Protein AF-A0A837HEY3-F1 (afdb_monomer_lite)

pLDDT: mean 78.06, std 11.65, range [38.59, 93.19]

Sequence (209 aa):
MNNDKIEPVSKLDKKESRLGVNWRNKWINFCSVNFTEDGSFIFSSKFHNNKEPIEVGTSRLVGQTLVNHKKEQNHIISNGCHISLHPEKQVMHFRENFPGKILYTRKFHWYPVDTPFNLLYLYSPPLDTCLADKKKCPFFTPIQDNYTSSIQLKIDLFPRDTQEHFPQKNSVWIFWGYCPRYLVRISFNLINQRVPALIYWPEDSELKL

Foldseek 3Di:
DDPQDKAWDWDDDPQKIFTFIQGPNFTFTAWIWHADPQRKIKIWGLAAAPQDWAWEEAFADDQNDTDDGDTDDTDGAGGGWMWMGRQVQQKIFIAHPPPGDGPDIDRANQPPPPAKFWFKKWKAAAPVQGDHPVDRRHLDDDDDPPGFKIKIKIKMKAALPDPDDDDRPQFPDWDWDHTPRIIIIITIGIDRDGDGTHMYTHDNVRSDD

Structure (mmCIF, N/CA/C/O backbone):
data_AF-A0A837HEY3-F1
#
_entry.id   AF-A0A837HEY3-F1
#
loop_
_atom_site.group_PDB
_atom_site.id
_atom_site.type_symbol
_atom_site.label_atom_id
_atom_site.label_alt_id
_atom_site.label_comp_id
_atom_site.label_asym_id
_atom_site.label_entity_id
_atom_site.label_seq_id
_atom_site.pdbx_PDB_ins_code
_atom_site.Cartn_x
_atom_site.Cartn_y
_atom_site.Cartn_z
_atom_site.occupancy
_atom_site.B_iso_or_equiv
_atom_site.auth_seq_id
_atom_site.auth_comp_id
_atom_site.auth_asym_id
_atom_site.auth_atom_id
_atom_site.pdbx_PDB_model_num
ATOM 1 N N . MET A 1 1 ? -28.818 5.256 20.313 1.00 38.59 1 MET A N 1
ATOM 2 C CA . MET A 1 1 ? -27.465 4.866 19.864 1.00 38.59 1 MET A CA 1
ATOM 3 C C . MET A 1 1 ? -27.255 5.513 18.511 1.00 38.59 1 MET A C 1
ATOM 5 O O . MET A 1 1 ? -28.063 5.266 17.625 1.00 38.59 1 MET A O 1
ATOM 9 N N . ASN A 1 2 ? -26.283 6.416 18.374 1.00 39.19 2 ASN A N 1
ATOM 10 C CA . ASN A 1 2 ? -25.983 7.004 17.070 1.00 39.19 2 ASN A CA 1
ATOM 11 C C . ASN A 1 2 ? -25.427 5.900 16.167 1.00 39.19 2 ASN A C 1
ATOM 13 O O . ASN A 1 2 ? -24.468 5.230 16.539 1.00 39.19 2 ASN A O 1
ATOM 17 N N . ASN A 1 3 ? -26.056 5.695 15.011 1.00 45.78 3 ASN A N 1
ATOM 18 C CA . ASN A 1 3 ? -25.500 4.884 13.934 1.00 45.78 3 ASN A CA 1
ATOM 19 C C . ASN A 1 3 ? -24.268 5.620 13.400 1.00 45.78 3 ASN A C 1
ATOM 21 O O . ASN A 1 3 ? -24.380 6.441 12.488 1.00 45.78 3 ASN A O 1
ATOM 25 N N . ASP A 1 4 ? -23.105 5.362 13.995 1.00 62.75 4 ASP A N 1
ATOM 26 C CA . ASP A 1 4 ? -21.820 5.823 13.478 1.00 62.75 4 ASP A CA 1
ATOM 27 C C . ASP A 1 4 ? -21.565 5.095 12.146 1.00 62.75 4 ASP A C 1
ATOM 29 O O . ASP A 1 4 ? -20.971 4.021 12.086 1.00 62.75 4 ASP A O 1
ATOM 33 N N . LYS A 1 5 ? -22.107 5.644 11.058 1.00 69.81 5 LYS A N 1
ATOM 34 C CA . LYS A 1 5 ? -21.970 5.093 9.712 1.00 69.81 5 LYS A CA 1
ATOM 35 C C . LYS A 1 5 ? -20.601 5.484 9.161 1.00 69.81 5 LYS A C 1
ATOM 37 O O . LYS A 1 5 ? -20.269 6.668 9.116 1.00 69.81 5 LYS A O 1
ATOM 42 N N . ILE A 1 6 ? -19.813 4.494 8.746 1.00 73.25 6 ILE A N 1
ATOM 43 C CA . ILE A 1 6 ? -18.555 4.738 8.038 1.00 73.25 6 ILE A CA 1
ATOM 44 C C . ILE A 1 6 ? -18.870 4.918 6.551 1.00 73.25 6 ILE A C 1
ATOM 46 O O . ILE A 1 6 ? -19.477 4.037 5.941 1.00 73.25 6 ILE A O 1
ATOM 50 N N . GLU A 1 7 ? -18.458 6.041 5.964 1.00 77.94 7 GLU A N 1
ATOM 51 C CA . GLU A 1 7 ? -18.675 6.324 4.537 1.00 77.94 7 GLU A CA 1
ATOM 52 C C . GLU A 1 7 ? -17.344 6.580 3.818 1.00 77.94 7 GLU A C 1
ATOM 54 O O . GLU A 1 7 ? -16.531 7.356 4.322 1.00 77.94 7 GLU A O 1
ATOM 59 N N . PRO A 1 8 ? -17.082 5.966 2.652 1.00 73.88 8 PRO A N 1
ATOM 60 C CA . PRO A 1 8 ? -15.847 6.193 1.915 1.00 73.88 8 PRO A CA 1
ATOM 61 C C . PRO A 1 8 ? -15.824 7.596 1.315 1.00 73.88 8 PRO A C 1
ATOM 63 O O . PRO A 1 8 ? -16.837 8.104 0.835 1.00 73.88 8 PRO A O 1
ATOM 66 N N . VAL A 1 9 ? -14.645 8.212 1.293 1.00 80.19 9 VAL A N 1
ATOM 67 C CA . VAL A 1 9 ? -14.443 9.532 0.697 1.00 80.19 9 VAL A CA 1
ATOM 68 C C . VAL A 1 9 ? -13.172 9.519 -0.142 1.00 80.19 9 VAL A C 1
ATOM 70 O O . VAL A 1 9 ? -12.071 9.389 0.393 1.00 80.19 9 VAL A O 1
ATOM 73 N N . SER A 1 10 ? -13.320 9.725 -1.450 1.00 82.69 10 SER A N 1
ATOM 74 C CA . SER A 1 10 ? -12.220 10.109 -2.338 1.00 82.69 10 SER A CA 1
ATOM 75 C C . SER A 1 10 ? -12.293 11.594 -2.657 1.00 82.69 10 SER A C 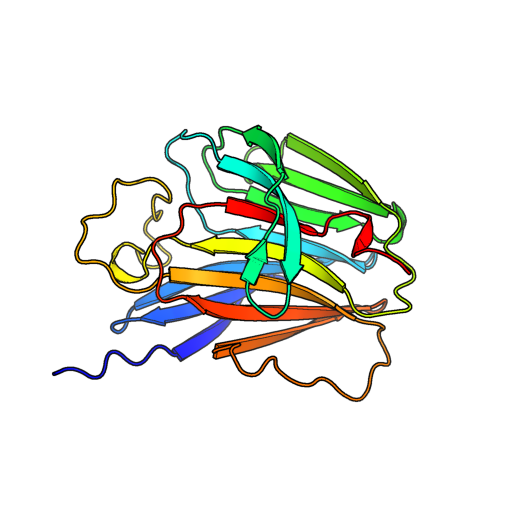1
ATOM 77 O O . SER A 1 10 ? -13.355 12.096 -3.027 1.00 82.69 10 SER A O 1
ATOM 79 N N . LYS A 1 11 ? -11.161 12.293 -2.574 1.00 84.81 11 LYS A N 1
ATOM 80 C CA . LYS A 1 11 ? -11.029 13.674 -3.052 1.00 84.81 11 LYS A CA 1
ATOM 81 C C . LYS A 1 11 ? -9.842 13.775 -3.993 1.00 84.81 11 LYS A C 1
ATOM 83 O O . LYS A 1 11 ? -8.747 13.346 -3.639 1.00 84.81 11 LYS A O 1
ATOM 88 N N . LEU A 1 12 ? -10.054 14.371 -5.160 1.00 82.00 12 LEU A N 1
ATOM 89 C CA . LEU A 1 12 ? -8.958 14.741 -6.043 1.00 82.00 12 LEU A CA 1
ATOM 90 C C . LEU A 1 12 ? -8.326 16.038 -5.522 1.00 82.00 12 LEU A C 1
ATOM 92 O O . LEU A 1 12 ? -9.018 17.038 -5.343 1.00 82.00 12 LEU A O 1
ATOM 96 N N . ASP A 1 13 ? -7.024 16.010 -5.262 1.00 79.62 13 ASP A N 1
ATOM 97 C CA . ASP A 1 13 ? -6.227 17.170 -4.874 1.00 79.62 13 ASP A CA 1
ATOM 98 C C . ASP A 1 13 ? -4.999 17.260 -5.782 1.00 79.62 13 ASP A C 1
ATOM 100 O O . ASP A 1 13 ? -4.081 16.439 -5.715 1.00 79.62 13 ASP A O 1
ATOM 104 N N . LYS A 1 14 ? -4.988 18.261 -6.666 1.00 83.75 14 LYS A N 1
ATOM 105 C CA . LYS A 1 14 ? -3.997 18.393 -7.745 1.00 83.75 14 LYS A CA 1
ATOM 106 C C . LYS A 1 14 ? -3.916 17.102 -8.580 1.00 83.75 14 LYS A C 1
ATOM 108 O O . LYS A 1 14 ? -4.880 16.752 -9.249 1.00 83.75 14 LYS A O 1
ATOM 113 N N . LYS A 1 15 ? -2.764 16.419 -8.561 1.00 81.50 15 LYS A N 1
ATOM 114 C CA . LYS A 1 15 ? -2.501 15.159 -9.278 1.00 81.50 15 LYS A CA 1
ATOM 115 C C . LYS A 1 15 ? -2.659 13.917 -8.386 1.00 81.50 15 LYS A C 1
ATOM 117 O O . LYS A 1 15 ? -2.371 12.813 -8.835 1.00 81.50 15 LYS A O 1
ATOM 122 N N . GLU A 1 16 ? -3.080 14.086 -7.134 1.00 84.81 16 GLU A N 1
ATOM 123 C CA . GLU A 1 16 ? -3.214 13.008 -6.156 1.00 84.81 16 GLU A CA 1
ATOM 124 C C . GLU A 1 16 ? -4.686 12.741 -5.830 1.00 84.81 16 GLU A C 1
ATOM 126 O O . GLU A 1 16 ? -5.463 13.655 -5.556 1.00 84.81 16 GLU A O 1
ATOM 131 N N . SER A 1 17 ? -5.068 11.468 -5.793 1.00 87.81 17 SER A N 1
ATOM 132 C CA . SER A 1 17 ? -6.348 11.042 -5.227 1.00 87.81 17 SER A CA 1
ATOM 133 C C . SER A 1 17 ? -6.153 10.730 -3.749 1.00 87.81 17 SER A C 1
ATOM 135 O O . SER A 1 17 ? -5.463 9.774 -3.402 1.00 87.81 17 SER A O 1
ATOM 137 N N . ARG A 1 18 ? -6.743 11.540 -2.866 1.00 88.44 18 ARG A N 1
ATOM 138 C CA . ARG A 1 18 ? -6.773 11.301 -1.417 1.00 88.44 18 ARG A CA 1
ATOM 139 C C . ARG A 1 18 ? -7.925 10.365 -1.084 1.00 88.44 18 ARG A C 1
ATOM 141 O O . ARG A 1 18 ? -9.063 10.655 -1.453 1.00 88.44 18 ARG A O 1
ATOM 148 N N . LEU A 1 19 ? -7.635 9.283 -0.374 1.00 87.00 19 LEU A N 1
ATOM 149 C CA . LEU A 1 19 ? -8.590 8.240 -0.016 1.00 87.00 19 LEU A CA 1
ATOM 150 C C . LEU A 1 19 ? -8.708 8.141 1.505 1.00 87.00 19 LEU A C 1
ATOM 152 O O . LEU A 1 19 ? -7.719 8.076 2.240 1.00 87.00 19 LEU A O 1
ATOM 156 N N . GLY A 1 20 ? -9.946 8.137 1.981 1.00 84.62 20 GLY A N 1
ATOM 157 C CA . GLY A 1 20 ? -10.258 8.144 3.398 1.00 84.62 20 GLY A CA 1
ATOM 158 C C . GLY A 1 20 ? -11.691 7.723 3.682 1.00 84.62 20 GLY A C 1
ATOM 159 O O . GLY A 1 20 ? -12.405 7.249 2.799 1.00 84.62 20 GLY A O 1
ATOM 160 N N . VAL A 1 21 ? -12.116 7.940 4.922 1.00 82.12 21 VAL A N 1
ATOM 161 C CA . VAL A 1 21 ? -13.482 7.663 5.379 1.00 82.12 21 VAL A CA 1
ATOM 162 C C . VAL A 1 21 ? -14.038 8.833 6.176 1.00 82.12 21 VAL A C 1
ATOM 164 O O . VAL A 1 21 ? -13.293 9.564 6.824 1.00 82.12 21 VAL A O 1
ATOM 167 N N . ASN A 1 22 ? -15.353 8.997 6.164 1.00 81.94 22 ASN A N 1
ATOM 168 C CA . ASN A 1 22 ? -16.073 9.737 7.183 1.00 81.94 22 ASN A CA 1
ATOM 169 C C . ASN A 1 22 ? -16.368 8.797 8.353 1.00 81.94 22 ASN A C 1
ATOM 171 O O . ASN A 1 22 ? -17.010 7.766 8.177 1.00 81.94 22 ASN A O 1
ATOM 175 N N . TRP A 1 23 ? -15.917 9.176 9.545 1.00 80.31 23 TRP A N 1
ATOM 176 C CA . TRP A 1 23 ? -16.220 8.511 10.810 1.00 80.31 23 TRP A CA 1
ATOM 177 C C . TRP A 1 23 ? -16.641 9.567 11.826 1.00 80.31 23 TRP A C 1
ATOM 179 O O . TRP A 1 23 ? -15.921 10.548 12.020 1.00 80.31 23 TRP A O 1
ATOM 189 N N . ARG A 1 24 ? -17.814 9.411 12.454 1.00 80.38 24 ARG A N 1
ATOM 190 C CA . ARG A 1 24 ? -18.365 10.391 13.415 1.00 80.38 24 ARG A CA 1
ATOM 191 C C . ARG A 1 24 ? -18.315 11.838 12.903 1.00 80.38 24 ARG A C 1
ATOM 193 O O . ARG A 1 24 ? -17.837 12.740 13.592 1.00 80.38 24 ARG A O 1
ATOM 200 N N . ASN A 1 25 ? -18.762 12.050 11.663 1.00 79.81 25 ASN A N 1
ATOM 201 C CA . ASN A 1 25 ? -18.749 13.347 10.970 1.00 79.81 25 ASN A CA 1
ATOM 202 C C . ASN A 1 25 ? -17.349 13.968 10.783 1.00 79.81 25 ASN A C 1
ATOM 204 O O . ASN A 1 2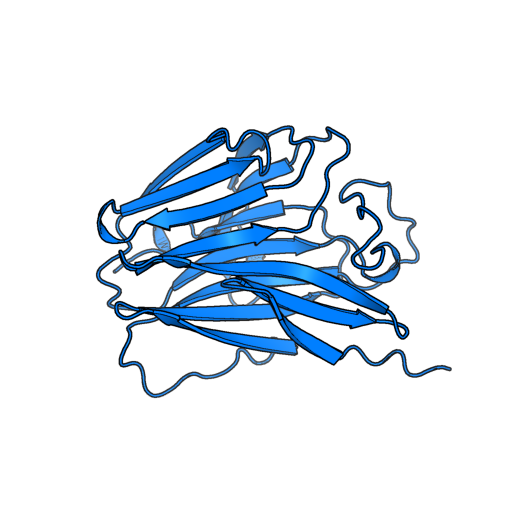5 ? -17.222 15.175 10.574 1.00 79.81 25 ASN A O 1
ATOM 208 N N . LYS A 1 26 ? -16.283 13.162 10.849 1.00 80.81 26 LYS A N 1
ATOM 209 C CA . LYS A 1 26 ? -14.905 13.578 10.573 1.00 80.81 26 LYS A CA 1
ATOM 210 C C . LYS A 1 26 ? -14.367 12.826 9.369 1.00 80.81 26 LYS A C 1
ATOM 212 O O . LYS A 1 26 ? -14.390 11.600 9.352 1.00 80.81 26 LYS A O 1
ATOM 217 N N . TRP A 1 27 ? -13.809 13.559 8.411 1.00 83.06 27 TRP A N 1
ATOM 218 C CA . TRP A 1 27 ? -13.038 12.951 7.334 1.00 83.06 27 TRP A CA 1
ATOM 219 C C . TRP A 1 27 ? -11.639 12.583 7.835 1.00 83.06 27 TRP A C 1
ATOM 221 O O . TRP A 1 27 ? -10.839 13.451 8.206 1.00 83.06 27 TRP A O 1
ATOM 231 N N . ILE A 1 28 ? -11.367 11.285 7.851 1.00 81.31 28 ILE A N 1
ATOM 232 C CA . ILE A 1 28 ? -10.082 10.682 8.172 1.00 81.31 28 ILE A CA 1
ATOM 233 C C . ILE A 1 28 ? -9.441 10.274 6.852 1.00 81.31 28 ILE A C 1
ATOM 235 O O . ILE A 1 28 ? -9.953 9.418 6.135 1.00 81.31 28 ILE A O 1
ATOM 239 N N . ASN A 1 29 ? -8.323 10.908 6.530 1.00 81.94 29 ASN A N 1
ATOM 240 C CA . ASN A 1 29 ? -7.538 10.619 5.342 1.00 81.94 29 ASN A CA 1
ATOM 241 C C . ASN A 1 29 ? -6.497 9.542 5.671 1.00 81.94 29 ASN A C 1
ATOM 243 O O . ASN A 1 29 ? -5.711 9.722 6.602 1.00 81.94 29 ASN A O 1
ATOM 247 N N . PHE A 1 30 ? -6.490 8.436 4.928 1.00 80.56 30 PHE A N 1
ATOM 248 C CA . PHE A 1 30 ? -5.548 7.340 5.167 1.00 80.56 30 PHE A CA 1
ATOM 249 C C . PHE A 1 30 ? -4.354 7.399 4.222 1.00 80.56 30 PHE A C 1
ATOM 251 O O . PHE A 1 30 ? -3.211 7.181 4.636 1.00 80.56 30 PHE A O 1
ATOM 258 N N . CYS A 1 31 ? -4.602 7.720 2.956 1.00 84.25 31 CYS A N 1
ATOM 259 C CA . CYS A 1 31 ? -3.557 7.749 1.952 1.00 84.25 31 CYS A CA 1
ATOM 260 C C . CYS A 1 31 ? -3.860 8.725 0.820 1.00 84.25 31 CYS A C 1
ATOM 262 O O . CYS A 1 31 ? -4.995 9.145 0.600 1.00 84.25 31 CYS A O 1
ATOM 264 N N . SER A 1 32 ? -2.823 9.063 0.068 1.00 87.69 32 SER A N 1
ATOM 265 C CA . SER A 1 32 ? -2.964 9.587 -1.280 1.00 87.69 32 SER A CA 1
ATOM 266 C C . SER A 1 32 ? -2.278 8.674 -2.278 1.00 87.69 32 SER A C 1
ATOM 268 O O . SER A 1 32 ? -1.320 7.975 -1.944 1.00 87.69 32 SER A O 1
ATOM 270 N N . VAL A 1 33 ? -2.801 8.660 -3.498 1.00 90.25 33 VAL A N 1
ATOM 271 C CA . VAL A 1 33 ? -2.226 7.898 -4.598 1.00 90.25 33 VAL A CA 1
ATOM 272 C C . VAL A 1 33 ? -2.135 8.719 -5.866 1.00 90.25 33 VAL A C 1
ATOM 274 O O . VAL A 1 33 ? -3.004 9.549 -6.146 1.00 90.25 33 VAL A O 1
ATOM 277 N N . ASN A 1 34 ? -1.095 8.467 -6.649 1.00 91.75 34 ASN A N 1
ATOM 278 C CA . ASN A 1 34 ? -0.916 9.064 -7.961 1.00 91.75 34 ASN A CA 1
ATOM 279 C C . ASN A 1 34 ? -0.144 8.133 -8.895 1.00 91.75 34 ASN A C 1
ATOM 281 O O . ASN A 1 34 ? 0.653 7.300 -8.463 1.00 91.75 34 ASN A O 1
ATOM 285 N N . PHE A 1 35 ? -0.372 8.321 -10.190 1.00 91.06 35 PHE A N 1
ATOM 286 C CA . PHE A 1 35 ? 0.417 7.704 -11.246 1.00 91.06 35 PHE A CA 1
ATOM 287 C C . PHE A 1 35 ? 1.318 8.754 -11.887 1.00 91.06 35 PHE A C 1
ATOM 289 O O . PHE A 1 35 ? 0.938 9.922 -12.013 1.00 91.06 35 PHE A O 1
ATOM 296 N N . THR A 1 36 ? 2.517 8.347 -12.274 1.00 90.50 36 THR A N 1
ATOM 297 C CA . THR A 1 36 ? 3.440 9.153 -13.079 1.00 90.50 36 THR A CA 1
ATOM 298 C C . THR A 1 36 ? 3.361 8.745 -14.547 1.00 9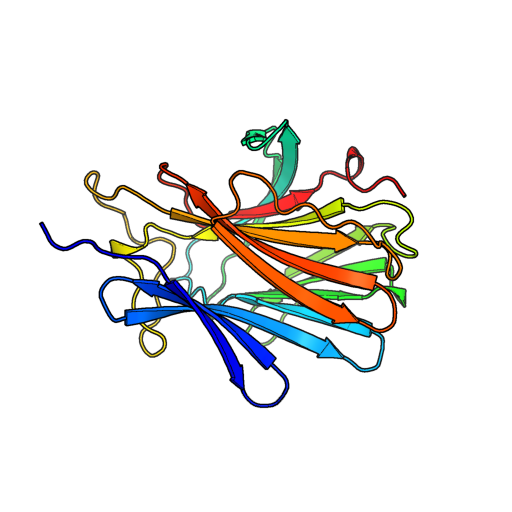0.50 36 THR A C 1
ATOM 300 O O . THR A 1 36 ? 2.797 7.708 -14.892 1.00 90.50 36 THR A O 1
ATOM 303 N N . GLU A 1 37 ? 3.922 9.573 -15.429 1.00 88.00 37 GLU A N 1
ATOM 304 C CA . GLU A 1 37 ? 3.869 9.372 -16.886 1.00 88.00 37 GLU A CA 1
ATOM 305 C C . GLU A 1 37 ? 4.546 8.067 -17.339 1.00 88.00 37 GLU A C 1
ATOM 307 O O . GLU A 1 37 ? 4.091 7.431 -18.285 1.00 88.00 37 GLU A O 1
ATOM 312 N N . ASP A 1 38 ? 5.573 7.611 -16.615 1.00 89.75 38 ASP A N 1
ATOM 313 C CA . ASP A 1 38 ? 6.246 6.322 -16.844 1.00 89.75 38 ASP A CA 1
ATOM 314 C C . ASP A 1 38 ? 5.413 5.102 -16.389 1.00 89.75 38 ASP A C 1
ATOM 316 O O . ASP A 1 38 ? 5.836 3.956 -16.536 1.00 89.75 38 ASP A O 1
ATOM 320 N N . GLY A 1 39 ? 4.218 5.323 -15.835 1.00 89.31 39 GLY A N 1
ATOM 321 C CA . GLY A 1 39 ? 3.357 4.277 -15.294 1.00 89.31 39 GLY A CA 1
ATOM 322 C C . GLY A 1 39 ? 3.759 3.801 -13.897 1.00 89.31 39 GLY A C 1
ATOM 323 O O . GLY A 1 39 ? 3.227 2.787 -13.437 1.00 89.31 39 GLY A O 1
ATOM 324 N N . SER A 1 40 ? 4.671 4.495 -13.203 1.00 92.31 40 SER A N 1
ATOM 325 C CA . SER A 1 40 ? 4.925 4.224 -11.786 1.00 92.31 40 SER A CA 1
ATOM 326 C C . SER A 1 40 ? 3.708 4.612 -10.936 1.00 92.31 40 SER A C 1
ATOM 328 O O . SER A 1 40 ? 3.049 5.627 -11.171 1.00 92.31 40 SER A O 1
ATOM 330 N N . PHE A 1 41 ? 3.412 3.795 -9.928 1.00 91.94 41 PHE A N 1
ATOM 331 C CA . PHE A 1 41 ? 2.377 4.066 -8.932 1.00 91.94 41 PHE A CA 1
ATOM 332 C C . PHE A 1 41 ? 3.033 4.542 -7.646 1.00 91.94 41 PHE A C 1
ATOM 334 O O . PHE A 1 41 ? 3.993 3.940 -7.164 1.00 91.94 41 PHE A O 1
ATOM 341 N N . ILE A 1 42 ? 2.512 5.622 -7.083 1.00 92.06 42 ILE A N 1
ATOM 342 C CA . ILE A 1 42 ? 2.980 6.188 -5.828 1.00 92.06 42 ILE A CA 1
ATOM 343 C C . ILE A 1 42 ? 1.813 6.156 -4.852 1.00 92.06 42 ILE A C 1
ATOM 345 O O . ILE A 1 42 ? 0.746 6.707 -5.106 1.00 92.06 42 ILE A O 1
ATOM 349 N N . PHE A 1 43 ? 2.052 5.510 -3.721 1.00 90.50 43 PHE A N 1
ATOM 350 C CA . PHE A 1 43 ? 1.183 5.481 -2.564 1.00 90.50 43 PHE A CA 1
ATOM 351 C C . PHE A 1 43 ? 1.848 6.261 -1.437 1.00 90.50 43 PHE A C 1
ATOM 353 O O . PHE A 1 43 ? 2.970 5.952 -1.051 1.00 90.50 43 PHE A O 1
ATOM 360 N N . SER A 1 44 ? 1.169 7.249 -0.869 1.00 87.94 44 SER A N 1
ATOM 361 C CA . SER A 1 44 ? 1.626 7.960 0.323 1.00 87.94 44 SER A CA 1
ATOM 362 C C . SER A 1 44 ? 0.653 7.707 1.460 1.00 87.94 44 SER A C 1
ATOM 364 O O . SER A 1 44 ? -0.532 8.016 1.359 1.00 87.94 44 SER A O 1
ATOM 366 N N . SER A 1 45 ? 1.149 7.163 2.566 1.00 80.50 45 SER A N 1
ATOM 367 C CA . SER A 1 45 ? 0.374 7.096 3.802 1.00 80.50 45 SER A CA 1
ATOM 368 C C . SER A 1 45 ? 0.333 8.474 4.469 1.00 80.50 45 SER A C 1
ATOM 370 O O . SER A 1 45 ? 1.324 9.213 4.487 1.00 80.50 45 SER A O 1
ATOM 372 N N . LYS A 1 46 ? -0.801 8.818 5.085 1.00 74.69 46 LYS A N 1
ATOM 373 C CA . LYS A 1 46 ? -0.933 10.016 5.941 1.00 74.69 46 LYS A CA 1
ATOM 374 C C . LYS A 1 46 ? -0.626 9.726 7.410 1.00 74.69 46 LYS A C 1
ATOM 376 O O . LYS A 1 46 ? -1.058 10.434 8.317 1.00 74.69 46 LYS A O 1
ATOM 381 N N . PHE A 1 47 ? 0.122 8.659 7.650 1.00 69.19 47 PHE A N 1
ATOM 382 C CA . PHE A 1 47 ? 0.329 8.091 8.969 1.00 69.19 47 PHE A CA 1
ATOM 383 C C . PHE A 1 47 ? 1.574 8.679 9.584 1.00 69.19 47 PHE A C 1
ATOM 385 O O . PHE A 1 47 ? 2.684 8.444 9.120 1.00 69.19 47 PHE A O 1
ATOM 392 N N . HIS A 1 48 ? 1.383 9.502 10.608 1.00 65.00 48 HIS A N 1
ATOM 393 C CA . HIS A 1 48 ? 2.489 10.120 11.309 1.00 65.00 48 HIS A CA 1
ATOM 394 C C . HIS A 1 48 ? 2.949 9.201 12.435 1.00 65.00 48 HIS A C 1
ATOM 396 O O . HIS A 1 48 ? 2.154 8.592 13.153 1.00 65.00 48 HIS A O 1
ATOM 402 N N . ASN A 1 49 ? 4.262 9.108 12.571 1.00 62.91 49 ASN A N 1
ATOM 403 C CA . ASN A 1 49 ? 4.906 8.263 13.550 1.00 62.91 49 ASN A CA 1
ATOM 404 C C . ASN A 1 49 ? 5.714 9.151 14.503 1.00 62.91 49 ASN A C 1
ATOM 406 O O . ASN A 1 49 ? 6.470 10.017 14.064 1.00 62.91 49 ASN A O 1
ATOM 410 N N . ASN A 1 50 ? 5.544 8.940 15.808 1.00 64.62 50 ASN A N 1
ATOM 411 C CA . ASN A 1 50 ? 6.244 9.671 16.864 1.00 64.62 50 ASN A CA 1
ATOM 412 C C . ASN A 1 50 ? 7.621 9.053 17.160 1.00 64.62 50 ASN A C 1
ATOM 414 O O . ASN A 1 50 ? 8.016 8.959 18.315 1.00 64.62 50 ASN A O 1
ATOM 418 N N . LYS A 1 51 ? 8.362 8.672 16.111 1.00 67.31 51 LYS A N 1
ATOM 419 C CA . LYS A 1 51 ? 9.676 8.012 16.192 1.00 67.31 51 LYS A CA 1
ATOM 420 C C . LYS A 1 51 ? 9.667 6.590 16.781 1.00 67.31 51 LYS A C 1
ATOM 422 O O . LYS A 1 51 ? 10.723 6.091 17.157 1.00 67.31 51 LYS A O 1
ATOM 427 N N . GLU A 1 52 ? 8.519 5.925 16.809 1.00 70.44 52 GLU A N 1
ATOM 428 C CA . GLU A 1 52 ? 8.445 4.496 17.126 1.00 70.44 52 GLU A CA 1
ATOM 429 C C . GLU A 1 52 ? 8.887 3.661 15.910 1.00 70.44 52 GLU A C 1
ATOM 431 O O . GLU A 1 52 ? 8.842 4.141 14.775 1.00 70.44 52 GLU A O 1
ATOM 436 N N . PRO A 1 53 ? 9.365 2.424 16.074 1.00 75.00 53 PRO A N 1
ATOM 437 C CA . PRO A 1 53 ? 9.714 1.586 14.934 1.00 75.00 53 PRO A CA 1
ATOM 438 C C . PRO A 1 53 ? 8.448 1.083 14.219 1.00 75.00 53 PRO A C 1
ATOM 440 O O . PRO A 1 53 ? 7.597 0.434 14.820 1.00 75.00 53 PRO A O 1
ATOM 443 N N . ILE A 1 54 ? 8.343 1.337 12.912 1.00 78.12 54 ILE A N 1
ATOM 444 C CA . ILE A 1 54 ? 7.407 0.633 12.029 1.00 78.12 54 ILE A CA 1
ATOM 445 C C . ILE A 1 54 ? 8.049 -0.676 11.614 1.00 78.12 54 ILE A C 1
ATOM 447 O O . ILE A 1 54 ? 9.174 -0.695 11.103 1.00 78.12 54 ILE A O 1
ATOM 451 N N . GLU A 1 55 ? 7.299 -1.752 11.799 1.00 82.88 55 GLU A N 1
ATOM 452 C CA . GLU A 1 55 ? 7.663 -3.041 11.250 1.00 82.88 55 GLU A CA 1
ATOM 453 C C . GLU A 1 55 ? 7.301 -3.105 9.769 1.00 82.88 55 GLU A C 1
ATOM 455 O O . GLU A 1 55 ? 6.169 -2.809 9.368 1.00 82.88 55 GLU A O 1
ATOM 460 N N . VAL A 1 56 ? 8.286 -3.518 8.976 1.00 85.06 56 VAL A N 1
ATOM 461 C CA . VAL A 1 56 ? 8.100 -3.847 7.572 1.00 85.06 56 VAL A CA 1
ATOM 462 C C . VAL A 1 56 ? 8.515 -5.289 7.309 1.00 85.06 56 VAL A C 1
ATOM 464 O O . VAL A 1 56 ? 9.479 -5.794 7.901 1.00 85.06 56 VAL A O 1
ATOM 467 N N . GLY A 1 57 ? 7.805 -5.964 6.413 1.00 88.19 57 GLY A N 1
ATOM 468 C CA . GLY A 1 57 ? 8.163 -7.327 6.055 1.00 88.19 57 GLY A CA 1
ATOM 469 C C . GLY A 1 57 ? 7.267 -7.966 5.015 1.00 88.19 57 GLY A C 1
ATOM 470 O O . GLY A 1 57 ? 6.502 -7.305 4.314 1.00 88.19 57 GLY A O 1
ATOM 471 N N . THR A 1 58 ? 7.350 -9.286 4.954 1.00 88.62 58 THR A N 1
ATOM 472 C CA . THR A 1 58 ? 6.522 -10.126 4.097 1.00 88.62 58 THR A CA 1
ATOM 473 C C . THR A 1 58 ? 5.380 -10.765 4.875 1.00 88.62 58 THR A C 1
ATOM 475 O O . THR A 1 58 ? 5.456 -10.984 6.084 1.00 88.62 58 THR A O 1
ATOM 478 N N . SER A 1 59 ? 4.298 -11.065 4.173 1.00 86.25 59 SER A N 1
ATOM 479 C CA . SER A 1 59 ? 3.192 -11.843 4.717 1.00 86.25 59 SER A CA 1
ATOM 480 C C . SER A 1 59 ? 2.505 -12.628 3.613 1.00 86.25 59 SER A C 1
ATOM 482 O O . SER A 1 59 ? 2.589 -12.254 2.439 1.00 86.25 59 SER A O 1
ATOM 484 N N . ARG A 1 60 ? 1.798 -13.687 3.999 1.00 83.19 60 ARG A N 1
ATOM 485 C CA . ARG A 1 60 ? 0.986 -14.490 3.092 1.00 83.19 60 ARG A CA 1
ATOM 486 C C . ARG A 1 60 ? -0.493 -14.260 3.367 1.00 83.19 60 ARG A C 1
ATOM 488 O O . ARG A 1 60 ? -0.905 -14.191 4.526 1.00 83.19 60 ARG A O 1
ATOM 495 N N . LEU A 1 61 ? -1.308 -14.191 2.318 1.00 74.50 61 LEU A N 1
ATOM 496 C CA . LEU A 1 61 ? -2.758 -14.164 2.471 1.00 74.50 61 LEU A CA 1
ATOM 497 C C . LEU A 1 61 ? -3.325 -15.588 2.399 1.00 74.50 61 LEU A C 1
ATOM 499 O O . LEU A 1 61 ? -3.281 -16.237 1.358 1.00 74.50 61 LEU A O 1
ATOM 503 N N . VAL A 1 62 ? -3.923 -16.072 3.490 1.00 74.00 62 VAL A N 1
ATOM 504 C CA . VAL A 1 62 ? -4.701 -17.322 3.473 1.00 74.00 62 VAL A CA 1
ATOM 505 C C . VAL A 1 62 ? -6.168 -16.987 3.698 1.00 74.00 62 VAL A C 1
ATOM 507 O O . VAL A 1 62 ? -6.589 -16.585 4.784 1.00 74.00 62 VAL A O 1
ATOM 510 N N . GLY A 1 63 ? -6.953 -17.107 2.626 1.00 72.06 63 GLY A N 1
ATOM 511 C CA . GLY A 1 63 ? -8.334 -16.637 2.599 1.00 72.06 63 GLY A CA 1
ATOM 512 C C . GLY A 1 63 ? -8.395 -15.119 2.759 1.00 72.06 63 GLY A C 1
ATOM 513 O O . GLY A 1 63 ? -8.157 -14.380 1.808 1.00 72.06 63 GLY A O 1
ATOM 514 N N . GLN A 1 64 ? -8.727 -14.658 3.964 1.00 60.81 64 GLN A N 1
ATOM 515 C CA . GLN A 1 64 ? -8.802 -13.231 4.307 1.00 60.81 64 GLN A CA 1
ATOM 516 C C . GLN A 1 64 ? -7.888 -12.833 5.463 1.00 60.81 64 GLN A C 1
ATOM 518 O O . GLN A 1 64 ? -7.867 -11.676 5.883 1.00 60.81 64 GLN A O 1
ATOM 523 N N . THR A 1 65 ? -7.159 -13.798 6.005 1.00 65.56 65 THR A N 1
ATOM 524 C CA . THR A 1 65 ? -6.316 -13.588 7.167 1.00 65.56 65 THR A CA 1
ATOM 525 C C . THR A 1 65 ? -4.884 -13.449 6.692 1.00 65.56 65 THR A C 1
ATOM 527 O O . THR A 1 65 ? -4.397 -14.251 5.889 1.00 65.56 65 THR A O 1
ATOM 530 N N . LEU A 1 66 ? -4.223 -12.405 7.185 1.00 67.62 66 LEU A N 1
ATOM 531 C CA . LEU A 1 66 ? -2.783 -12.283 7.064 1.00 67.62 66 LEU A CA 1
ATOM 532 C C . LEU A 1 66 ? -2.171 -13.367 7.955 1.00 67.62 66 LEU A C 1
ATOM 534 O O . LEU A 1 66 ? -2.481 -13.448 9.144 1.00 67.62 66 LEU A O 1
ATOM 538 N N . VAL A 1 67 ? -1.370 -14.240 7.362 1.00 74.81 67 VAL A N 1
ATOM 539 C CA . VAL A 1 67 ? -0.662 -15.298 8.078 1.00 74.81 67 VAL A CA 1
ATOM 540 C C . VAL A 1 67 ? 0.816 -15.248 7.722 1.00 74.81 67 VAL A C 1
ATOM 542 O O . VAL A 1 67 ? 1.221 -14.588 6.763 1.00 74.81 67 VAL A O 1
ATOM 545 N N . ASN A 1 68 ? 1.627 -15.956 8.507 1.00 70.69 68 ASN A N 1
ATOM 546 C CA . ASN A 1 68 ? 3.063 -16.106 8.271 1.00 70.69 68 ASN A CA 1
ATOM 547 C C . ASN A 1 68 ? 3.787 -14.756 8.150 1.00 70.69 68 ASN A C 1
ATOM 549 O O . ASN A 1 68 ? 4.512 -14.505 7.195 1.00 70.69 68 ASN A O 1
ATOM 553 N N . HIS A 1 69 ? 3.566 -13.857 9.111 1.00 80.44 69 HIS A N 1
ATOM 554 C CA . HIS A 1 69 ? 4.222 -12.552 9.099 1.00 80.44 69 HIS A CA 1
ATOM 555 C C . HIS A 1 69 ? 5.718 -12.750 9.317 1.00 80.44 69 HIS A C 1
ATOM 557 O O . HIS A 1 69 ? 6.153 -13.180 10.388 1.00 80.44 69 HIS A O 1
ATOM 563 N N . LYS A 1 70 ? 6.510 -12.423 8.301 1.00 85.75 70 LYS A N 1
ATOM 564 C CA . LYS A 1 70 ? 7.960 -12.446 8.379 1.00 85.75 70 LYS A CA 1
ATOM 565 C C . LYS A 1 70 ? 8.459 -11.015 8.413 1.00 85.75 70 LYS A C 1
ATOM 567 O O . LYS A 1 70 ? 8.578 -10.341 7.392 1.00 85.75 70 LYS A O 1
ATOM 572 N N . LYS A 1 71 ? 8.771 -10.563 9.623 1.00 86.12 71 LYS A N 1
ATOM 573 C CA . LYS A 1 71 ? 9.489 -9.314 9.852 1.00 86.12 71 LYS A CA 1
ATOM 574 C C . LYS A 1 71 ? 10.803 -9.314 9.074 1.00 86.12 71 LYS A C 1
ATOM 576 O O . LYS A 1 71 ? 11.607 -10.233 9.219 1.00 86.12 71 LYS A O 1
ATOM 581 N N . GLU A 1 72 ? 11.040 -8.255 8.310 1.00 86.00 72 GLU A N 1
ATOM 582 C CA . GLU A 1 72 ? 12.308 -8.056 7.607 1.00 86.00 72 GLU A CA 1
ATOM 583 C C . GLU A 1 72 ? 13.107 -6.929 8.248 1.00 86.00 72 GLU A C 1
ATOM 585 O O . GLU A 1 72 ? 14.275 -7.119 8.584 1.00 86.00 72 GLU A O 1
ATOM 590 N N . GLN A 1 73 ? 12.488 -5.761 8.446 1.00 85.56 73 GLN A N 1
ATOM 591 C CA . GLN A 1 73 ? 13.169 -4.584 8.983 1.00 85.56 73 GLN A CA 1
ATOM 592 C C . GLN A 1 73 ? 12.282 -3.802 9.954 1.00 85.56 73 GLN A C 1
ATOM 594 O O . GLN A 1 73 ? 11.056 -3.903 9.958 1.00 85.56 73 GLN A O 1
ATOM 599 N N . ASN A 1 74 ? 12.939 -3.000 10.787 1.00 85.94 74 ASN A N 1
ATOM 600 C CA . ASN A 1 74 ? 12.307 -1.961 11.585 1.00 85.94 74 ASN A CA 1
ATOM 601 C C . ASN A 1 74 ? 12.812 -0.611 11.093 1.00 85.94 74 ASN A C 1
ATOM 603 O O . ASN A 1 74 ? 14.023 -0.400 11.005 1.00 85.94 74 ASN A O 1
ATOM 607 N N . HIS A 1 75 ? 11.898 0.319 10.845 1.00 83.81 75 HIS A N 1
ATOM 608 C CA . HIS A 1 75 ? 12.254 1.677 10.463 1.00 83.81 75 HIS A CA 1
ATOM 609 C C . HIS A 1 75 ? 11.607 2.692 11.386 1.00 83.81 75 HIS A C 1
ATOM 611 O O . HIS A 1 75 ? 10.396 2.696 11.586 1.00 83.81 75 HIS A O 1
ATOM 617 N N . ILE A 1 76 ? 12.420 3.605 11.901 1.00 79.94 76 ILE A N 1
ATOM 618 C CA . ILE A 1 76 ? 11.932 4.790 12.593 1.00 79.94 76 ILE A CA 1
ATOM 619 C C . ILE A 1 76 ? 11.702 5.866 11.535 1.00 79.94 76 ILE A C 1
ATOM 621 O O . ILE A 1 76 ? 12.630 6.222 10.810 1.00 79.94 76 ILE A O 1
ATOM 625 N N . ILE A 1 77 ? 10.475 6.380 11.447 1.00 77.81 77 ILE A N 1
ATOM 626 C CA . ILE A 1 77 ? 10.122 7.494 10.556 1.00 77.81 77 ILE A CA 1
ATOM 627 C C . ILE A 1 77 ? 9.434 8.600 11.350 1.00 77.81 77 ILE A C 1
ATOM 629 O O . ILE A 1 77 ? 8.808 8.345 12.377 1.00 77.81 77 ILE A O 1
ATOM 633 N N . SER A 1 78 ? 9.537 9.833 10.870 1.00 70.44 78 SER A N 1
ATOM 634 C CA . SER A 1 78 ? 9.064 11.028 11.577 1.00 70.44 78 SER A CA 1
ATOM 635 C C . SER A 1 78 ? 7.845 11.688 10.926 1.00 70.44 78 SER A C 1
ATOM 637 O O . SER A 1 78 ? 7.010 12.281 11.609 1.00 70.44 78 SER A O 1
ATOM 639 N N . ASN A 1 79 ? 7.706 11.585 9.600 1.00 73.69 79 ASN A N 1
ATOM 640 C CA . ASN A 1 79 ? 6.701 12.336 8.835 1.00 73.69 79 ASN A CA 1
ATOM 641 C C . ASN A 1 79 ? 5.852 11.467 7.896 1.00 73.69 79 ASN A C 1
ATOM 643 O O . ASN A 1 79 ? 5.296 11.959 6.915 1.00 73.69 79 ASN A O 1
ATOM 647 N N . GLY A 1 80 ? 5.701 10.190 8.245 1.00 77.31 80 GLY A N 1
ATOM 648 C CA . GLY A 1 80 ? 4.994 9.200 7.439 1.00 77.31 80 GLY A CA 1
ATOM 649 C C . GLY A 1 80 ? 5.830 8.672 6.286 1.00 77.31 80 GLY A C 1
ATOM 650 O O . GLY A 1 80 ? 7.001 9.028 6.133 1.00 77.31 80 GLY A O 1
ATOM 651 N N . CYS A 1 81 ? 5.238 7.765 5.519 1.00 84.50 81 CYS A N 1
ATOM 652 C CA . CYS A 1 81 ? 5.948 7.022 4.488 1.00 84.50 81 CYS A CA 1
ATOM 653 C C . CYS A 1 81 ? 5.202 6.999 3.163 1.00 84.50 81 CYS A C 1
ATOM 655 O O . CYS A 1 81 ? 3.965 7.045 3.126 1.00 84.50 81 CYS A O 1
ATOM 657 N N . HIS A 1 82 ? 5.969 6.840 2.091 1.00 88.94 82 HIS A N 1
ATOM 658 C CA . HIS A 1 82 ? 5.455 6.531 0.770 1.00 88.94 82 HIS A CA 1
ATOM 659 C C . HIS A 1 82 ? 6.100 5.275 0.206 1.00 88.94 82 HIS A C 1
ATOM 661 O O . HIS A 1 82 ? 7.255 4.944 0.479 1.00 88.94 82 HIS A O 1
ATOM 667 N N . ILE A 1 83 ? 5.307 4.578 -0.592 1.00 90.00 83 ILE A N 1
ATOM 668 C CA . ILE A 1 83 ? 5.674 3.382 -1.321 1.00 90.00 83 ILE A CA 1
ATOM 669 C C . ILE A 1 83 ? 5.525 3.710 -2.795 1.00 90.00 83 ILE A C 1
ATOM 671 O O . ILE A 1 83 ? 4.468 4.161 -3.230 1.00 90.00 83 ILE A O 1
ATOM 675 N N . SER A 1 84 ? 6.592 3.522 -3.560 1.00 91.75 84 SER A N 1
ATOM 676 C CA . SER A 1 84 ? 6.562 3.730 -5.004 1.00 91.75 84 SER A CA 1
ATOM 677 C C . SER A 1 84 ? 6.904 2.446 -5.735 1.00 91.75 84 SER A C 1
ATOM 679 O O . SER A 1 84 ? 7.860 1.756 -5.380 1.00 91.75 84 SER A O 1
ATOM 681 N N . LEU A 1 85 ? 6.126 2.152 -6.766 1.00 90.50 85 LEU A N 1
ATOM 682 C CA . LEU A 1 85 ? 6.274 0.992 -7.628 1.00 90.50 85 LEU A CA 1
ATOM 683 C C . LEU A 1 85 ? 6.747 1.438 -8.987 1.00 90.50 85 LEU A C 1
ATOM 685 O O . LEU A 1 85 ? 6.139 2.319 -9.588 1.00 90.50 85 LEU A O 1
ATOM 689 N N . HIS A 1 86 ? 7.792 0.795 -9.480 1.00 92.75 86 HIS A N 1
ATOM 690 C CA . HIS A 1 86 ? 8.405 1.141 -10.749 1.00 92.75 86 HIS A CA 1
ATOM 691 C C . HIS A 1 86 ? 8.357 -0.080 -11.673 1.00 92.75 86 HIS A C 1
ATOM 693 O O . HIS A 1 86 ? 9.241 -0.934 -11.558 1.00 92.75 86 HIS A O 1
ATOM 699 N N . PRO A 1 87 ? 7.344 -0.186 -12.557 1.00 88.62 87 PRO A N 1
ATOM 700 C CA . PRO A 1 87 ? 7.132 -1.368 -13.396 1.00 88.62 87 PRO A CA 1
ATOM 701 C C . PRO A 1 87 ? 8.352 -1.690 -14.250 1.00 88.62 87 PRO A C 1
ATOM 703 O O . PRO A 1 87 ? 8.867 -2.796 -14.209 1.00 88.62 87 PRO A O 1
ATOM 706 N N . GLU A 1 88 ? 8.896 -0.695 -14.951 1.00 87.75 88 GLU A N 1
ATOM 707 C CA . GLU A 1 88 ? 10.065 -0.889 -15.822 1.00 87.75 88 GLU A CA 1
ATOM 708 C C . GLU A 1 88 ? 11.310 -1.326 -15.062 1.00 87.75 88 GLU A C 1
ATOM 710 O O . GLU A 1 88 ? 12.129 -2.082 -15.573 1.00 87.75 88 GLU A O 1
ATOM 715 N N . LYS A 1 89 ? 11.451 -0.844 -13.825 1.00 92.25 89 LYS A N 1
ATOM 716 C CA . LYS A 1 89 ? 12.616 -1.130 -12.990 1.00 92.25 89 LYS A CA 1
ATOM 717 C C . LYS A 1 89 ? 12.450 -2.420 -12.194 1.00 92.25 89 LYS A C 1
ATOM 719 O O . LYS A 1 89 ? 13.441 -2.885 -11.644 1.00 92.25 89 LYS A O 1
ATOM 724 N N . GLN A 1 90 ? 11.237 -2.976 -12.109 1.00 90.81 90 GLN A N 1
ATOM 725 C CA . GLN A 1 90 ? 10.922 -4.152 -11.288 1.00 90.81 90 GLN A CA 1
ATOM 726 C C . GLN A 1 90 ? 11.310 -3.946 -9.815 1.00 90.81 90 GLN A C 1
ATOM 728 O O . GLN A 1 90 ? 11.859 -4.829 -9.149 1.00 90.81 90 GLN A O 1
ATOM 733 N N . VAL A 1 91 ? 11.086 -2.727 -9.306 1.00 92.56 91 VAL A N 1
ATOM 734 C CA . VAL A 1 91 ? 11.416 -2.380 -7.919 1.00 92.56 91 VAL A CA 1
ATOM 735 C C . VAL A 1 91 ? 10.280 -1.660 -7.210 1.00 92.56 91 VAL A C 1
ATOM 737 O O . VAL A 1 91 ? 9.508 -0.910 -7.815 1.00 92.56 91 VAL A O 1
ATOM 740 N N . MET A 1 92 ? 10.258 -1.833 -5.894 1.00 92.00 92 MET A N 1
ATOM 741 C CA . MET A 1 92 ? 9.463 -1.072 -4.941 1.00 92.00 92 MET A CA 1
ATOM 742 C C . MET A 1 92 ? 10.424 -0.340 -4.019 1.00 92.00 92 MET A C 1
ATOM 744 O O . MET A 1 92 ? 11.391 -0.923 -3.523 1.00 92.00 92 MET A O 1
ATOM 748 N N . HIS A 1 93 ? 10.126 0.923 -3.747 1.00 93.19 93 HIS A N 1
ATOM 749 C CA . HIS A 1 93 ? 10.802 1.680 -2.705 1.00 93.19 93 HIS A CA 1
ATOM 750 C C . HIS A 1 93 ? 9.845 1.954 -1.557 1.00 93.19 93 HIS A C 1
ATOM 752 O O . HIS A 1 93 ? 8.763 2.483 -1.785 1.00 93.19 93 HIS A O 1
ATOM 758 N N . PHE A 1 94 ? 10.287 1.680 -0.337 1.00 91.25 94 PHE A N 1
ATOM 759 C CA . PHE A 1 94 ? 9.713 2.224 0.884 1.00 91.25 94 PHE A CA 1
ATOM 760 C C . PHE A 1 94 ? 10.549 3.428 1.320 1.00 91.25 94 PHE A C 1
ATOM 762 O O . PHE A 1 94 ? 11.778 3.344 1.418 1.00 91.25 94 PHE A O 1
ATOM 769 N N . ARG A 1 95 ? 9.899 4.572 1.521 1.00 90.62 95 ARG A N 1
ATOM 770 C CA . ARG A 1 95 ? 10.557 5.867 1.700 1.00 90.62 95 ARG A CA 1
ATOM 771 C C . ARG A 1 95 ? 9.926 6.646 2.843 1.00 90.62 95 ARG A C 1
ATOM 773 O O . ARG A 1 95 ? 8.730 6.532 3.100 1.00 90.62 95 ARG A O 1
ATOM 780 N N . GLU A 1 96 ? 10.721 7.483 3.494 1.00 87.19 96 GLU A N 1
ATOM 781 C CA . GLU A 1 96 ? 10.189 8.508 4.392 1.00 87.19 96 GLU A CA 1
ATOM 782 C C . GLU A 1 96 ? 9.645 9.684 3.570 1.00 87.19 96 GLU A C 1
ATOM 784 O O . GLU A 1 96 ? 10.323 10.144 2.653 1.00 87.19 96 GLU A O 1
ATOM 789 N N . ASN A 1 97 ? 8.469 10.218 3.914 1.00 81.50 97 ASN A N 1
ATOM 790 C CA . ASN A 1 97 ? 7.854 11.341 3.187 1.00 81.50 97 ASN A CA 1
ATOM 791 C C . ASN A 1 97 ? 8.763 12.583 3.139 1.00 81.50 97 ASN A C 1
ATOM 793 O O . ASN A 1 97 ? 8.796 13.299 2.142 1.00 81.50 97 ASN A O 1
ATOM 797 N N . PHE A 1 98 ? 9.507 12.846 4.216 1.00 78.38 98 PHE A N 1
ATOM 798 C CA . PHE A 1 98 ? 10.483 13.929 4.295 1.00 78.38 98 PHE A CA 1
ATOM 799 C C . PHE A 1 98 ? 11.707 13.434 5.073 1.00 78.38 98 PHE A C 1
ATOM 801 O O . PHE A 1 98 ? 11.524 13.007 6.211 1.00 78.38 98 PHE A O 1
ATOM 808 N N . PRO A 1 99 ? 12.927 13.473 4.504 1.00 79.88 99 PRO A N 1
ATOM 809 C CA . PRO A 1 99 ? 13.335 14.175 3.278 1.00 79.88 99 PRO A CA 1
ATOM 810 C C . PRO A 1 99 ? 13.144 13.389 1.962 1.00 79.88 99 PRO A C 1
ATOM 812 O O . PRO A 1 99 ? 13.684 13.790 0.937 1.00 79.88 99 PRO A O 1
ATOM 815 N N . GLY A 1 100 ? 12.424 12.263 1.951 1.00 82.19 100 GLY A N 1
ATOM 816 C CA . GLY A 1 100 ? 12.318 11.412 0.755 1.00 82.19 100 GLY A CA 1
ATOM 817 C C . GLY A 1 100 ? 13.323 10.259 0.713 1.00 82.19 100 GLY A C 1
ATOM 818 O O . GLY A 1 100 ? 13.453 9.598 -0.320 1.00 82.19 100 GLY A O 1
ATOM 819 N N . LYS A 1 101 ? 14.049 10.014 1.814 1.00 89.69 101 LYS A N 1
ATOM 820 C CA . LYS A 1 101 ? 15.072 8.965 1.907 1.00 89.69 101 LYS A CA 1
ATOM 821 C C . LYS A 1 101 ? 14.456 7.590 1.636 1.00 89.69 101 LYS A C 1
ATOM 823 O O . LYS A 1 101 ? 13.460 7.226 2.257 1.00 89.69 101 LYS A O 1
ATOM 828 N N . ILE A 1 102 ? 15.086 6.817 0.749 1.00 92.00 102 ILE A N 1
ATOM 829 C CA . ILE A 1 102 ? 14.771 5.396 0.561 1.00 92.00 102 ILE A CA 1
ATOM 830 C C . ILE A 1 102 ? 15.264 4.632 1.785 1.00 92.00 102 ILE A C 1
ATOM 832 O O . ILE A 1 102 ? 16.449 4.666 2.115 1.00 92.00 102 ILE A O 1
ATOM 836 N N . LEU A 1 103 ? 14.328 3.984 2.468 1.00 89.94 103 LEU A N 1
ATOM 837 C CA . LEU A 1 103 ? 14.569 3.191 3.667 1.00 89.94 103 LEU A CA 1
ATOM 838 C C . LEU A 1 103 ? 14.749 1.718 3.313 1.00 89.94 103 LEU A C 1
ATOM 840 O O . LEU A 1 103 ? 15.597 1.053 3.896 1.00 89.94 103 LEU A O 1
ATOM 844 N N . TYR A 1 104 ? 13.987 1.242 2.327 1.00 90.25 104 TYR A N 1
ATOM 845 C CA . TYR A 1 104 ? 14.059 -0.128 1.846 1.00 90.25 104 TYR A CA 1
ATOM 846 C C . TYR A 1 104 ? 13.747 -0.202 0.349 1.00 90.25 104 TYR A C 1
ATOM 848 O O . TYR A 1 104 ? 12.869 0.504 -0.156 1.00 90.25 104 TYR A O 1
ATOM 856 N N . THR A 1 105 ? 14.475 -1.067 -0.355 1.00 92.00 105 THR A N 1
ATOM 857 C CA . THR A 1 105 ? 14.274 -1.359 -1.776 1.00 92.00 105 THR A CA 1
ATOM 858 C C . THR A 1 105 ? 14.027 -2.847 -1.928 1.00 92.00 105 THR A C 1
ATOM 860 O O . THR A 1 105 ? 14.914 -3.645 -1.632 1.00 92.00 105 THR A O 1
ATOM 863 N N . ARG A 1 106 ? 12.862 -3.211 -2.464 1.00 89.50 106 ARG A N 1
ATOM 864 C CA . ARG A 1 106 ? 12.564 -4.589 -2.855 1.00 89.50 106 ARG A CA 1
ATOM 865 C C . ARG A 1 106 ? 12.676 -4.717 -4.364 1.00 89.50 106 ARG A C 1
ATOM 867 O O . ARG A 1 106 ? 12.026 -3.964 -5.088 1.00 89.50 106 ARG A O 1
ATOM 874 N N . LYS A 1 107 ? 13.481 -5.668 -4.834 1.00 90.44 107 LYS A N 1
ATOM 875 C CA . LYS A 1 107 ? 13.523 -6.083 -6.242 1.00 90.44 107 LYS A CA 1
ATOM 876 C C . LYS A 1 107 ? 12.676 -7.335 -6.398 1.00 90.44 107 LYS A C 1
ATOM 878 O O . LYS A 1 107 ? 12.863 -8.277 -5.638 1.00 90.44 107 LYS A O 1
ATOM 883 N N . PHE A 1 108 ? 11.749 -7.324 -7.342 1.00 88.19 108 PHE A N 1
ATOM 884 C CA . PHE A 1 108 ? 10.825 -8.429 -7.571 1.00 88.19 108 PHE A CA 1
ATOM 885 C C . PHE A 1 108 ? 10.267 -8.308 -8.983 1.00 88.19 108 PHE A C 1
ATOM 887 O O . PHE A 1 108 ? 10.054 -7.198 -9.465 1.00 88.19 108 PHE A O 1
ATOM 894 N N . HIS A 1 109 ? 10.056 -9.438 -9.647 1.00 86.06 109 HIS A N 1
ATOM 895 C CA . HIS A 1 109 ? 9.481 -9.449 -10.982 1.00 86.06 109 HIS A CA 1
ATOM 896 C C . HIS A 1 109 ? 7.959 -9.456 -10.867 1.00 86.06 109 HIS A C 1
ATOM 898 O O . HIS A 1 109 ? 7.379 -10.445 -10.441 1.00 86.06 109 HIS A O 1
ATOM 904 N N . TRP A 1 110 ? 7.335 -8.327 -11.175 1.00 85.19 110 TRP A N 1
ATOM 905 C CA . TRP A 1 110 ? 5.896 -8.119 -10.996 1.00 85.19 110 TRP A CA 1
ATOM 906 C C . TRP A 1 110 ? 5.205 -7.555 -12.224 1.00 85.19 110 TRP A C 1
ATOM 908 O O . TRP A 1 110 ? 3.987 -7.416 -12.232 1.00 85.19 110 TRP A O 1
ATOM 918 N N . TYR A 1 111 ? 5.987 -7.175 -13.231 1.00 86.69 111 TYR A N 1
ATOM 919 C CA . TYR A 1 111 ? 5.493 -6.639 -14.485 1.00 86.69 111 TYR A CA 1
ATOM 920 C C . TYR A 1 111 ? 6.207 -7.324 -15.672 1.00 86.69 111 TYR A C 1
ATOM 922 O O . TYR A 1 111 ? 7.424 -7.489 -15.591 1.00 86.69 111 TYR A O 1
ATOM 930 N N . PRO A 1 112 ? 5.544 -7.668 -16.793 1.00 86.56 112 PRO A N 1
ATOM 931 C CA . PRO A 1 112 ? 4.101 -7.566 -17.033 1.00 86.56 112 PRO A CA 1
ATOM 932 C C . PRO A 1 112 ? 3.292 -8.362 -16.001 1.00 86.56 112 PRO A C 1
ATOM 934 O O . PRO A 1 112 ? 3.821 -9.269 -15.374 1.00 86.56 112 PRO A O 1
ATOM 937 N N . VAL A 1 113 ? 2.057 -7.925 -15.739 1.00 84.88 113 VAL A N 1
ATOM 938 C CA . VAL A 1 113 ? 1.156 -8.584 -14.781 1.00 84.88 113 VAL A CA 1
ATOM 939 C C . VAL A 1 113 ? 0.290 -9.562 -15.564 1.00 84.88 113 VAL A C 1
ATOM 941 O O . VAL A 1 113 ? -0.604 -9.118 -16.286 1.00 84.88 113 VAL A O 1
ATOM 944 N N . ASP A 1 114 ? 0.521 -10.859 -15.384 1.00 81.00 114 ASP A N 1
ATOM 945 C CA . ASP A 1 114 ? -0.242 -11.908 -16.077 1.00 81.00 114 ASP A CA 1
ATOM 946 C C . ASP A 1 114 ? -1.359 -12.485 -15.192 1.00 81.00 114 ASP A C 1
ATOM 948 O O . ASP A 1 114 ? -2.389 -12.947 -15.685 1.00 81.00 114 ASP A O 1
ATOM 952 N N . THR A 1 115 ? -1.217 -12.363 -13.867 1.00 79.38 115 THR A N 1
ATOM 953 C CA . THR A 1 115 ? -2.244 -12.727 -12.887 1.00 79.38 115 THR A CA 1
ATOM 954 C C . THR A 1 115 ? -2.384 -11.665 -11.789 1.00 79.38 115 THR A C 1
ATOM 956 O O . THR A 1 115 ? -1.432 -10.939 -11.496 1.00 79.38 115 THR A O 1
ATOM 959 N N . PRO A 1 116 ? -3.574 -11.506 -11.178 1.00 80.88 116 PRO A N 1
ATOM 960 C CA . PRO A 1 116 ? -3.750 -10.564 -10.082 1.00 80.88 116 PRO A CA 1
ATOM 961 C C . PRO A 1 116 ? -2.962 -10.954 -8.834 1.00 80.88 116 PRO A C 1
ATOM 963 O O . PRO A 1 116 ? -3.034 -12.096 -8.382 1.00 80.88 116 PRO A O 1
ATOM 966 N N . PHE A 1 117 ? -2.321 -9.977 -8.199 1.00 82.81 117 PHE A N 1
ATOM 967 C CA . PHE A 1 117 ? -1.655 -10.181 -6.917 1.00 82.81 117 PHE A CA 1
ATOM 968 C C . PHE A 1 117 ? -1.796 -8.964 -6.003 1.00 82.81 117 PHE A C 1
ATOM 970 O O . PHE A 1 117 ? -2.059 -7.834 -6.418 1.00 82.81 117 PHE A O 1
ATOM 977 N N . ASN A 1 118 ? -1.622 -9.208 -4.711 1.00 85.50 118 ASN A N 1
ATOM 978 C CA . ASN A 1 118 ? -1.647 -8.179 -3.679 1.00 85.50 118 ASN A CA 1
ATOM 979 C C . ASN A 1 118 ? -0.238 -7.663 -3.512 1.00 85.50 118 ASN A C 1
ATOM 981 O O . ASN A 1 118 ? 0.666 -8.477 -3.446 1.00 85.50 118 ASN A O 1
ATOM 985 N N . LEU A 1 119 ? -0.036 -6.366 -3.367 1.00 86.19 119 LEU A N 1
ATOM 986 C CA . LEU A 1 119 ? 1.305 -5.811 -3.245 1.00 86.19 119 LEU A CA 1
ATOM 987 C C . LEU A 1 119 ? 1.579 -5.174 -1.892 1.00 86.19 119 LEU A C 1
ATOM 989 O O . LEU A 1 119 ? 2.723 -5.118 -1.444 1.00 86.19 119 LEU A O 1
ATOM 993 N N . LEU A 1 120 ? 0.536 -4.667 -1.251 1.00 87.62 120 LEU A N 1
ATOM 994 C CA . LEU A 1 120 ? 0.684 -3.956 -0.002 1.00 87.62 120 LEU A CA 1
ATOM 995 C C . LEU A 1 120 ? -0.518 -4.192 0.892 1.00 87.62 120 LEU A C 1
ATOM 997 O O . LEU A 1 120 ? -1.660 -4.034 0.465 1.00 87.62 120 LEU A O 1
ATOM 1001 N N . TYR A 1 121 ? -0.221 -4.467 2.151 1.00 84.94 121 TYR A N 1
ATOM 1002 C CA . TYR A 1 121 ? -1.144 -4.436 3.264 1.00 84.94 121 TYR A CA 1
ATOM 1003 C C . TYR A 1 121 ? -0.651 -3.422 4.279 1.00 84.94 121 TYR A C 1
ATOM 1005 O O . TYR A 1 121 ? 0.518 -3.416 4.668 1.00 84.94 121 TYR A O 1
ATOM 1013 N N . LEU A 1 122 ? -1.568 -2.572 4.713 1.00 81.88 122 LEU A N 1
ATOM 1014 C CA . LEU A 1 122 ? -1.310 -1.542 5.695 1.00 81.88 122 LEU A CA 1
ATOM 1015 C C . LEU A 1 122 ? -2.431 -1.534 6.723 1.00 81.88 122 LEU A C 1
ATOM 1017 O O . LEU A 1 122 ? -3.599 -1.392 6.377 1.00 81.88 122 LEU A O 1
ATOM 1021 N N . TYR A 1 123 ? -2.068 -1.650 7.992 1.00 79.00 123 TYR A N 1
ATOM 1022 C CA . TYR A 1 123 ? -3.018 -1.604 9.097 1.00 79.00 123 TYR A CA 1
ATOM 1023 C C . TYR A 1 123 ? -3.045 -0.221 9.742 1.00 79.00 123 TYR A C 1
ATOM 1025 O O . TYR A 1 123 ? -1.998 0.391 9.971 1.00 79.00 123 TYR A O 1
ATOM 1033 N N . SER A 1 124 ? -4.249 0.269 10.044 1.00 73.31 124 SER A N 1
ATOM 1034 C CA . SER A 1 124 ? -4.447 1.470 10.848 1.00 73.31 124 SER A CA 1
ATOM 1035 C C . SER A 1 124 ? -4.696 1.135 12.325 1.00 73.31 124 SER A C 1
ATOM 1037 O O . SER A 1 124 ? -5.316 0.112 12.631 1.00 73.31 124 SER A O 1
ATOM 1039 N N . PRO A 1 125 ? -4.331 2.040 13.250 1.00 72.69 125 PRO A N 1
ATOM 1040 C CA . PRO A 1 125 ? -4.892 2.092 14.589 1.00 72.69 125 PRO A CA 1
ATOM 1041 C C . PRO A 1 125 ? -6.422 2.141 14.551 1.00 72.69 125 PRO A C 1
ATOM 1043 O O . PRO A 1 125 ? -7.006 2.447 13.498 1.00 72.69 125 PRO A O 1
ATOM 1046 N N . PRO A 1 126 ? -7.081 1.905 15.696 1.00 77.88 126 PRO A N 1
ATOM 1047 C CA . PRO A 1 126 ? -8.521 1.993 15.775 1.00 77.88 126 PRO A CA 1
ATOM 1048 C C . PRO A 1 126 ? -9.054 3.363 15.370 1.00 77.88 126 PRO A C 1
ATOM 1050 O O . PRO A 1 126 ? -8.494 4.393 15.758 1.00 77.88 126 PRO A O 1
ATOM 1053 N N . LEU A 1 127 ? -10.169 3.372 14.638 1.00 77.81 127 LEU A N 1
ATOM 1054 C CA . LEU A 1 127 ? -10.761 4.579 14.046 1.00 77.81 127 LEU A CA 1
ATOM 1055 C C . LEU A 1 127 ? -11.051 5.686 15.066 1.00 77.81 127 LEU A C 1
ATOM 1057 O O . LEU A 1 127 ? -10.926 6.869 14.758 1.00 77.81 127 LEU A O 1
ATOM 1061 N N . ASP A 1 128 ? -11.403 5.313 16.294 1.00 76.69 128 ASP A N 1
ATOM 1062 C CA . ASP A 1 128 ? -11.680 6.239 17.394 1.00 76.69 128 ASP A CA 1
ATOM 1063 C C . ASP A 1 128 ? -10.460 7.054 17.842 1.00 76.69 128 ASP A C 1
ATOM 1065 O O . ASP A 1 128 ? -10.611 8.137 18.410 1.00 76.69 128 ASP A O 1
ATOM 1069 N N . THR A 1 129 ? -9.254 6.545 17.581 1.00 73.94 129 THR A N 1
ATOM 1070 C CA . THR A 1 129 ? -7.990 7.232 17.882 1.00 73.94 129 THR A CA 1
ATOM 1071 C C . THR A 1 129 ? -7.537 8.134 16.735 1.00 73.94 129 THR A C 1
ATOM 1073 O O . THR A 1 129 ? -6.698 9.018 16.926 1.00 73.94 129 THR A O 1
ATOM 1076 N N . CYS A 1 130 ? -8.118 7.954 15.543 1.00 73.44 130 CYS A N 1
ATOM 1077 C CA . CYS A 1 130 ? -7.751 8.710 14.362 1.00 73.44 130 CYS A CA 1
ATOM 1078 C C . CYS A 1 130 ? -8.233 10.163 14.429 1.00 73.44 130 CYS A C 1
ATOM 1080 O O . CYS A 1 130 ? -9.411 10.467 14.628 1.00 73.44 130 CYS A O 1
ATOM 1082 N N . LEU A 1 131 ? -7.297 11.090 14.223 1.00 67.94 131 LEU A N 1
ATOM 1083 C CA . LEU A 1 131 ? -7.584 12.518 14.134 1.00 67.94 131 LEU A CA 1
ATOM 1084 C C . LEU A 1 131 ? -7.842 12.919 12.667 1.00 67.94 131 LEU A C 1
ATOM 1086 O O . LEU A 1 131 ? -7.265 12.345 11.749 1.00 67.94 131 LEU A O 1
ATOM 1090 N N . ALA A 1 132 ? -8.720 13.904 12.443 1.00 67.00 132 ALA A N 1
ATOM 1091 C CA . ALA A 1 132 ? -9.049 14.415 11.105 1.00 67.00 132 ALA A CA 1
ATOM 1092 C C . ALA A 1 132 ? -7.846 15.098 10.414 1.00 67.00 132 ALA A C 1
ATOM 1094 O O . ALA A 1 132 ? -6.943 15.568 11.101 1.00 67.00 132 ALA A O 1
ATOM 1095 N N . ASP A 1 133 ? -7.907 15.244 9.079 1.00 61.09 133 ASP A N 1
ATOM 1096 C CA . ASP A 1 133 ? -6.841 15.601 8.098 1.00 61.09 133 ASP A CA 1
ATOM 1097 C C . ASP A 1 133 ? -5.836 16.722 8.488 1.00 61.09 133 ASP A C 1
ATOM 1099 O O . ASP A 1 133 ? -4.744 16.797 7.934 1.00 61.09 133 ASP A O 1
ATOM 1103 N N . LYS A 1 134 ? -6.152 17.599 9.454 1.00 56.28 134 LYS A N 1
ATOM 1104 C CA . LYS A 1 134 ? -5.241 18.662 9.939 1.00 56.28 134 LYS A CA 1
ATOM 1105 C C . LYS A 1 134 ? -4.415 18.284 11.172 1.00 56.28 134 LYS A C 1
ATOM 1107 O O . LYS A 1 134 ? -3.482 19.004 11.519 1.00 56.28 134 LYS A O 1
ATOM 1112 N N . LYS A 1 135 ? -4.761 17.202 11.867 1.00 57.31 135 LYS A N 1
ATOM 1113 C CA . LYS A 1 135 ? -4.059 16.737 13.064 1.00 57.31 135 LYS A CA 1
ATOM 1114 C C . LYS A 1 135 ? -3.373 15.416 12.746 1.00 57.31 135 LYS A C 1
ATOM 1116 O O . LYS A 1 135 ? -4.018 14.454 12.347 1.00 57.31 135 LYS A O 1
ATOM 1121 N N . LYS A 1 136 ? -2.055 15.386 12.940 1.00 60.66 136 LYS A N 1
ATOM 1122 C CA . LYS A 1 136 ? -1.231 14.189 12.763 1.00 60.66 136 LYS A CA 1
ATOM 1123 C C . LYS A 1 136 ? -1.753 13.092 13.697 1.00 60.66 136 LYS A C 1
ATOM 1125 O O . LYS A 1 136 ? -1.659 13.251 14.910 1.00 60.66 136 LYS A O 1
ATOM 1130 N N . CYS A 1 137 ? -2.334 12.022 13.152 1.00 54.81 137 CYS A N 1
ATOM 1131 C CA . CYS A 1 137 ? -2.727 10.867 13.954 1.00 54.81 137 CYS A CA 1
ATOM 1132 C C . CYS A 1 137 ? -1.476 10.043 14.294 1.00 54.81 137 CYS A C 1
ATOM 1134 O O . CYS A 1 137 ? -0.821 9.573 13.360 1.00 54.81 137 CYS A O 1
ATOM 1136 N N . PRO A 1 138 ? -1.135 9.863 15.580 1.00 59.81 138 PRO A N 1
ATOM 1137 C CA . PRO A 1 138 ? -0.017 9.026 15.992 1.00 59.81 138 PRO A CA 1
ATOM 1138 C C . PRO A 1 138 ? -0.397 7.544 15.914 1.00 59.81 138 PRO A C 1
ATOM 1140 O O . PRO A 1 138 ? -1.334 7.089 16.562 1.00 59.81 138 PRO A O 1
ATOM 1143 N N . PHE A 1 139 ? 0.352 6.778 15.125 1.00 53.91 139 PHE A N 1
ATOM 1144 C CA . PHE A 1 139 ? 0.059 5.362 14.863 1.00 53.91 139 PHE A CA 1
ATOM 1145 C C . PHE A 1 139 ? 0.382 4.407 16.024 1.00 53.91 139 PHE A C 1
ATOM 1147 O O . PHE A 1 139 ? -0.049 3.257 16.031 1.00 53.91 139 PHE A O 1
ATOM 1154 N N . PHE A 1 140 ? 1.120 4.900 17.017 1.00 50.53 140 PHE A N 1
ATOM 1155 C CA . PHE A 1 140 ? 1.702 4.098 18.093 1.00 50.53 140 PHE A CA 1
ATOM 1156 C C . PHE A 1 140 ? 1.322 4.587 19.489 1.00 50.53 140 PHE A C 1
ATOM 1158 O O . PHE A 1 140 ? 1.931 4.186 20.476 1.00 50.53 140 PHE A O 1
ATOM 1165 N N . THR A 1 141 ? 0.321 5.463 19.601 1.00 52.75 141 THR A N 1
ATOM 1166 C CA . THR A 1 141 ? -0.209 5.796 20.924 1.00 52.75 141 THR A CA 1
ATOM 1167 C C . THR A 1 141 ? -0.780 4.525 21.554 1.00 52.75 141 THR A C 1
ATOM 1169 O O . THR A 1 141 ? -1.513 3.808 20.873 1.00 52.75 141 THR A O 1
ATOM 1172 N N . PRO A 1 142 ? -0.464 4.217 22.825 1.00 53.00 142 PRO A N 1
ATOM 1173 C CA . PRO A 1 142 ? -1.108 3.128 23.540 1.00 53.00 142 PRO A CA 1
ATOM 1174 C C . PRO A 1 142 ? -2.632 3.261 23.449 1.00 53.00 142 PRO A C 1
ATOM 1176 O O . PRO A 1 142 ? -3.219 4.258 23.864 1.00 53.00 142 PRO A O 1
ATOM 1179 N N . ILE A 1 143 ? -3.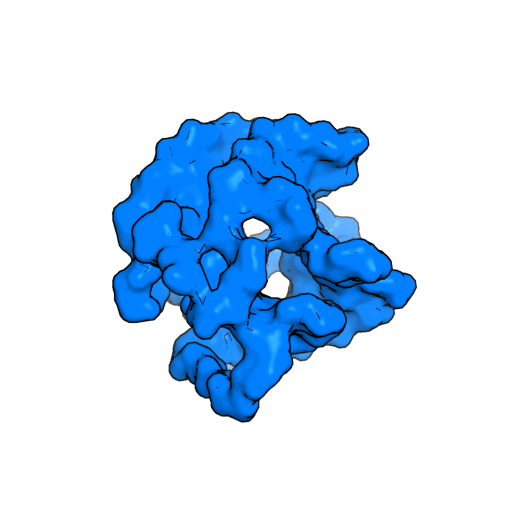253 2.259 22.841 1.00 56.47 143 ILE A N 1
ATOM 1180 C CA . ILE A 1 143 ? -4.693 2.170 22.603 1.00 56.47 143 ILE A CA 1
ATOM 1181 C C . ILE A 1 143 ? -5.315 1.528 23.851 1.00 56.47 143 ILE A C 1
ATOM 1183 O O . ILE A 1 143 ? -4.868 0.458 24.264 1.00 56.47 143 ILE A O 1
ATOM 1187 N N . GLN A 1 144 ? -6.307 2.186 24.457 1.00 58.91 144 GLN A N 1
ATOM 1188 C CA . GLN A 1 144 ? -7.092 1.640 25.575 1.00 58.91 144 GLN A CA 1
ATOM 1189 C C . GLN A 1 144 ? -7.897 0.401 25.132 1.00 58.91 144 GLN A C 1
ATOM 1191 O O . GLN A 1 144 ? -8.214 0.239 23.957 1.00 58.91 144 GLN A O 1
ATOM 1196 N N . ASP A 1 145 ? -8.252 -0.491 26.055 1.00 58.53 145 ASP A N 1
ATOM 1197 C CA . ASP A 1 145 ? -8.848 -1.792 25.698 1.00 58.53 145 ASP A CA 1
ATOM 1198 C C . ASP A 1 145 ? -10.293 -1.715 25.165 1.00 58.53 145 ASP A C 1
ATOM 1200 O O . ASP A 1 145 ? -10.834 -2.699 24.671 1.00 58.53 145 ASP A O 1
ATOM 1204 N N . ASN A 1 146 ? -10.927 -0.544 25.223 1.00 63.22 146 ASN A N 1
ATOM 1205 C CA . ASN A 1 146 ? -12.311 -0.313 24.806 1.00 63.22 146 ASN A CA 1
ATOM 1206 C C . ASN A 1 146 ? -12.488 0.064 23.319 1.00 63.22 146 ASN A C 1
ATOM 1208 O O . ASN A 1 146 ? -13.607 0.366 22.906 1.00 63.22 146 ASN A O 1
ATOM 1212 N N . TYR A 1 147 ? -11.422 0.070 22.515 1.00 62.78 147 TYR A N 1
ATOM 1213 C CA . TYR A 1 147 ? -11.488 0.375 21.081 1.00 62.78 147 TYR A CA 1
ATOM 1214 C C . TYR A 1 147 ? -11.740 -0.881 20.233 1.00 62.78 147 TYR A C 1
ATOM 1216 O O . TYR A 1 147 ? -11.125 -1.922 20.456 1.00 62.78 147 TYR A O 1
ATOM 1224 N N . THR A 1 148 ? -12.623 -0.792 19.233 1.00 63.34 148 THR A N 1
ATOM 1225 C CA . THR A 1 148 ? -13.266 -1.989 18.652 1.00 63.34 148 THR A CA 1
ATOM 1226 C C . THR A 1 148 ? -12.966 -2.256 17.175 1.00 63.34 148 THR A C 1
ATOM 1228 O O . THR A 1 148 ? -13.234 -3.363 16.701 1.00 63.34 148 THR A O 1
ATOM 1231 N N . SER A 1 149 ? -12.426 -1.291 16.419 1.00 72.44 149 SER A N 1
ATOM 1232 C CA . SER A 1 149 ? -12.310 -1.434 14.959 1.00 72.44 149 SER A CA 1
ATOM 1233 C C . SER A 1 149 ? -11.129 -0.688 14.340 1.00 72.44 149 SER A C 1
ATOM 1235 O O . SER A 1 149 ? -10.977 0.515 14.545 1.00 72.44 149 SER A O 1
ATOM 1237 N N . SER A 1 150 ? -10.354 -1.392 13.513 1.00 76.50 150 SER A N 1
ATOM 1238 C CA . SER A 1 150 ? -9.245 -0.876 12.696 1.00 76.50 150 SER A CA 1
ATOM 1239 C C . SER A 1 150 ? -9.561 -1.025 11.203 1.00 76.50 150 SER A C 1
ATOM 1241 O O . SER A 1 150 ? -10.517 -1.704 10.822 1.00 76.50 150 SER A O 1
ATOM 1243 N N . ILE A 1 151 ? -8.747 -0.412 10.343 1.00 79.56 151 ILE A N 1
ATOM 1244 C CA . ILE A 1 151 ? -8.837 -0.568 8.890 1.00 79.56 151 ILE A CA 1
ATOM 1245 C C . ILE A 1 151 ? -7.584 -1.262 8.365 1.00 79.56 151 ILE A C 1
ATOM 1247 O O . ILE A 1 151 ? -6.462 -0.847 8.651 1.00 79.56 151 ILE A O 1
ATOM 1251 N N . GLN A 1 152 ? -7.783 -2.296 7.555 1.00 83.19 152 GLN A N 1
ATOM 1252 C CA . GLN A 1 152 ? -6.758 -2.830 6.671 1.00 83.19 152 GLN A CA 1
ATOM 1253 C C . GLN A 1 152 ? -6.923 -2.169 5.302 1.00 83.19 152 GLN A C 1
ATOM 1255 O O . GLN A 1 152 ? -7.939 -2.346 4.630 1.00 83.19 152 GLN A O 1
ATOM 1260 N N . LEU A 1 153 ? -5.914 -1.417 4.884 1.00 85.12 153 LEU A N 1
ATOM 1261 C CA . LEU A 1 153 ? -5.752 -0.970 3.514 1.00 85.12 153 LEU A CA 1
ATOM 1262 C C . LEU A 1 153 ? -4.982 -2.033 2.738 1.00 85.12 153 LEU A C 1
ATOM 1264 O O . LEU A 1 153 ? -3.933 -2.505 3.172 1.00 85.12 153 LEU A O 1
ATOM 1268 N N . LYS A 1 154 ? -5.504 -2.385 1.572 1.00 86.38 154 LYS A N 1
ATOM 1269 C CA . LYS A 1 154 ? -4.939 -3.382 0.676 1.00 86.38 154 LYS A CA 1
ATOM 1270 C C . LYS A 1 154 ? -4.773 -2.786 -0.710 1.00 86.38 154 LYS A C 1
ATOM 1272 O O . LYS A 1 154 ? -5.701 -2.157 -1.210 1.00 86.38 154 LYS A O 1
ATOM 1277 N N . ILE A 1 155 ? -3.622 -3.008 -1.332 1.00 87.62 155 ILE A N 1
ATOM 1278 C CA . ILE A 1 155 ? -3.365 -2.622 -2.719 1.00 87.62 155 ILE A CA 1
ATOM 1279 C C . ILE A 1 155 ? -3.166 -3.883 -3.540 1.00 87.62 155 ILE A C 1
ATOM 1281 O O . ILE A 1 155 ? -2.254 -4.662 -3.269 1.00 87.62 155 ILE A O 1
ATOM 1285 N N . ASP A 1 156 ? -4.010 -4.062 -4.544 1.00 87.31 156 ASP A N 1
ATOM 1286 C CA . ASP A 1 156 ? -3.925 -5.145 -5.511 1.00 87.31 156 ASP A CA 1
ATOM 1287 C C . ASP A 1 156 ? -3.554 -4.591 -6.889 1.00 87.31 156 ASP A C 1
ATOM 1289 O O . ASP A 1 156 ? -3.999 -3.504 -7.275 1.00 87.31 156 ASP A O 1
ATOM 1293 N N . LEU A 1 157 ? -2.780 -5.369 -7.639 1.00 87.75 157 LEU A N 1
ATOM 1294 C CA . LEU A 1 157 ? -2.453 -5.119 -9.034 1.00 87.75 157 LEU A CA 1
ATOM 1295 C C . LEU A 1 157 ? -3.123 -6.172 -9.912 1.00 87.75 157 LEU A C 1
ATOM 1297 O O . LEU A 1 157 ? -3.111 -7.358 -9.591 1.00 87.75 157 LEU A O 1
ATOM 1301 N N . PHE A 1 158 ? -3.708 -5.720 -11.017 1.00 87.75 158 PHE A N 1
ATOM 1302 C CA . PHE A 1 158 ? -4.423 -6.549 -11.981 1.00 87.75 158 PHE A CA 1
ATOM 1303 C C . PHE A 1 158 ? -3.887 -6.324 -13.398 1.00 87.75 158 PHE A C 1
ATOM 1305 O O . PHE A 1 158 ? -3.502 -5.189 -13.726 1.00 87.75 158 PHE A O 1
ATOM 1312 N N . PRO A 1 159 ? -3.955 -7.352 -14.268 1.00 88.56 159 PRO A N 1
ATOM 1313 C CA . PRO A 1 159 ? -3.799 -7.163 -15.705 1.00 88.56 159 PRO A CA 1
ATOM 1314 C C . PRO A 1 159 ? -4.770 -6.089 -16.207 1.00 88.56 159 PRO A C 1
ATOM 1316 O O . PRO A 1 159 ? -5.925 -6.028 -15.767 1.00 88.56 159 PRO A O 1
ATOM 1319 N N . ARG A 1 160 ? -4.307 -5.235 -17.127 1.00 85.69 160 ARG A N 1
ATOM 1320 C CA . ARG A 1 160 ? -5.038 -4.032 -17.560 1.00 85.69 160 ARG A CA 1
ATOM 1321 C C . ARG A 1 160 ? -6.415 -4.323 -18.161 1.00 85.69 160 ARG A C 1
ATOM 1323 O O . ARG A 1 160 ? -7.320 -3.504 -17.984 1.00 85.69 160 ARG A O 1
ATOM 1330 N N . ASP A 1 161 ? -6.541 -5.462 -18.832 1.00 82.88 161 ASP A N 1
ATOM 1331 C CA . ASP A 1 161 ? -7.714 -5.848 -19.624 1.00 82.88 161 ASP A CA 1
ATOM 1332 C C . ASP A 1 161 ? -8.651 -6.816 -18.889 1.00 82.88 161 ASP A C 1
ATOM 1334 O O . ASP A 1 161 ? -9.583 -7.361 -19.477 1.00 82.88 161 ASP A O 1
ATOM 1338 N N . THR A 1 162 ? -8.424 -7.040 -17.593 1.00 74.62 162 THR A N 1
ATOM 1339 C CA . THR A 1 162 ? -9.300 -7.884 -16.773 1.00 74.62 162 THR A CA 1
ATOM 1340 C C . THR A 1 162 ? -10.723 -7.302 -16.771 1.00 74.62 162 THR A C 1
ATOM 1342 O O . THR A 1 162 ? -10.916 -6.156 -16.380 1.00 74.62 162 THR A O 1
ATOM 1345 N N . GLN A 1 163 ? -11.719 -8.071 -17.227 1.00 59.75 163 GLN A N 1
ATOM 1346 C CA . GLN A 1 163 ? -13.110 -7.600 -17.362 1.00 59.75 163 GLN A CA 1
ATOM 1347 C C . GLN A 1 163 ? -13.971 -7.870 -16.118 1.00 59.75 163 GLN A C 1
ATOM 1349 O O . GLN A 1 163 ? -14.895 -7.111 -15.831 1.00 59.75 163 GLN A O 1
ATOM 1354 N N . GLU A 1 164 ? -13.661 -8.923 -15.355 1.00 60.28 164 GLU A N 1
ATOM 1355 C CA . GLU A 1 164 ? -14.389 -9.280 -14.137 1.00 60.28 164 GLU A CA 1
ATOM 1356 C C . GLU A 1 164 ? -13.576 -8.940 -12.890 1.00 60.28 164 GLU A C 1
ATOM 1358 O O . GLU A 1 164 ? -12.555 -9.553 -12.573 1.00 60.28 164 GLU A O 1
ATOM 1363 N N . HIS A 1 165 ? -14.064 -7.955 -12.144 1.00 60.88 165 HIS A N 1
ATOM 1364 C CA . HIS A 1 165 ? -13.487 -7.566 -10.871 1.00 60.88 165 HIS A CA 1
ATOM 1365 C C . HIS A 1 165 ? -14.480 -7.820 -9.756 1.00 60.88 165 HIS A C 1
ATOM 1367 O O . HIS A 1 165 ? -15.314 -6.970 -9.441 1.00 60.88 165 HIS A O 1
ATOM 1373 N N . PHE A 1 166 ? -14.377 -8.982 -9.119 1.00 53.75 166 PHE A N 1
ATOM 1374 C CA . PHE A 1 166 ? -15.205 -9.242 -7.955 1.00 53.75 166 PHE A CA 1
ATOM 1375 C C . PHE A 1 166 ? -14.634 -8.489 -6.744 1.00 53.75 166 PHE A C 1
ATOM 1377 O O . PHE A 1 166 ? -13.481 -8.730 -6.351 1.00 53.75 166 PHE A O 1
ATOM 1384 N N . PRO A 1 167 ? -15.396 -7.551 -6.146 1.00 54.41 167 PRO A N 1
ATOM 1385 C CA . PRO A 1 167 ? -15.041 -7.008 -4.844 1.00 54.41 167 PRO A CA 1
ATOM 1386 C C . PRO A 1 167 ? -14.882 -8.174 -3.862 1.00 54.41 167 PRO A C 1
ATOM 1388 O O . PRO A 1 167 ? -15.688 -9.108 -3.868 1.00 54.41 167 PRO A O 1
ATOM 1391 N N . GLN A 1 168 ? -13.839 -8.164 -3.026 1.00 57.34 168 GLN A N 1
ATOM 1392 C CA . GLN A 1 168 ? -13.757 -9.177 -1.973 1.00 57.34 168 GLN A CA 1
ATOM 1393 C C . GLN A 1 168 ? -14.981 -9.012 -1.060 1.00 57.34 168 GLN A C 1
ATOM 1395 O O . GLN A 1 168 ? -15.314 -7.888 -0.694 1.00 57.34 168 GLN A O 1
ATOM 1400 N N . LYS A 1 169 ? -15.638 -10.117 -0.670 1.00 52.12 169 LYS A N 1
ATOM 1401 C CA . LYS A 1 169 ? -16.872 -10.099 0.150 1.00 52.12 169 LYS A CA 1
ATOM 1402 C C . LYS A 1 169 ? -16.764 -9.278 1.445 1.00 52.12 169 LYS A C 1
ATOM 1404 O O . LYS A 1 169 ? -17.785 -8.842 1.960 1.00 52.12 169 LYS A O 1
ATOM 1409 N N . ASN A 1 170 ? -15.548 -9.074 1.952 1.00 57.88 170 ASN A N 1
ATOM 1410 C CA . ASN A 1 170 ? -15.286 -8.384 3.216 1.00 57.88 170 ASN A CA 1
ATOM 1411 C C . ASN A 1 170 ? -14.612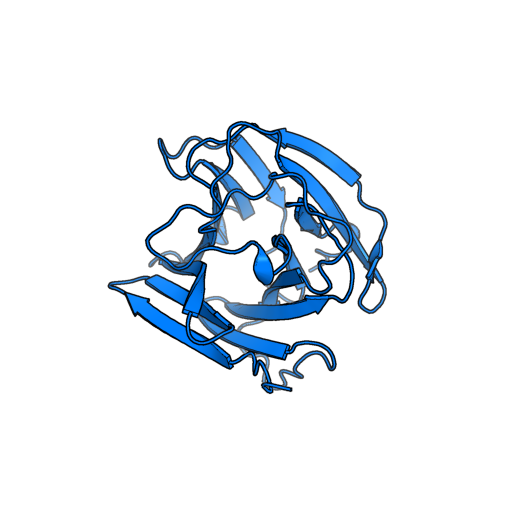 -7.017 3.023 1.00 57.88 170 ASN A C 1
ATOM 1413 O O . ASN A 1 170 ? -14.303 -6.340 4.006 1.00 57.88 170 ASN A O 1
ATOM 1417 N N . SER A 1 171 ? -14.396 -6.596 1.773 1.00 64.56 171 SER A N 1
ATOM 1418 C CA . SER A 1 171 ? -14.005 -5.223 1.493 1.00 64.56 171 SER A CA 1
ATOM 1419 C C . SER A 1 171 ? -15.184 -4.314 1.702 1.00 64.56 171 SER A C 1
ATOM 1421 O O . SER A 1 171 ? -16.226 -4.456 1.068 1.00 64.56 171 SER A O 1
ATOM 1423 N N . VAL A 1 172 ? -14.996 -3.365 2.607 1.00 67.50 172 VAL A N 1
ATOM 1424 C CA . VAL A 1 172 ? -16.028 -2.386 2.896 1.00 67.50 172 VAL A CA 1
ATOM 1425 C C . VAL A 1 172 ? -16.045 -1.355 1.776 1.00 67.50 172 VAL A C 1
ATOM 1427 O O . VAL A 1 172 ? -17.123 -0.964 1.337 1.00 67.50 172 VAL A O 1
ATOM 1430 N N . TRP A 1 173 ? -14.870 -0.988 1.242 1.00 74.38 173 TRP A N 1
ATOM 1431 C CA . TRP A 1 173 ? -14.756 -0.024 0.142 1.00 74.38 173 TRP A CA 1
ATOM 1432 C C . TRP A 1 173 ? -13.636 -0.370 -0.830 1.00 74.38 173 TRP A C 1
ATOM 1434 O O . TRP A 1 173 ? -12.619 -0.943 -0.438 1.00 74.38 173 TRP A O 1
ATOM 1444 N N . ILE A 1 174 ? -13.819 0.015 -2.095 1.00 76.56 174 ILE A N 1
ATOM 1445 C CA . ILE A 1 174 ? -12.884 -0.265 -3.184 1.00 76.56 174 ILE A CA 1
ATOM 1446 C C . ILE A 1 174 ? -12.733 0.970 -4.069 1.00 76.56 174 ILE A C 1
ATOM 1448 O O . ILE A 1 174 ? -13.723 1.537 -4.527 1.00 76.56 174 ILE A O 1
ATOM 1452 N N . PHE A 1 175 ? -11.488 1.348 -4.345 1.00 81.56 175 PHE A N 1
ATOM 14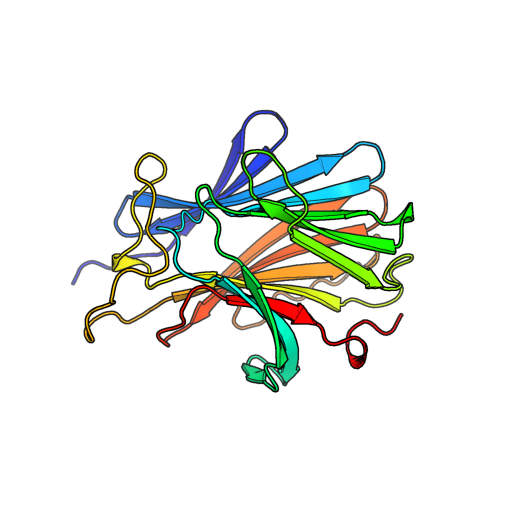53 C CA . PHE A 1 175 ? -11.117 2.395 -5.290 1.00 81.56 175 PHE A CA 1
ATOM 1454 C C . PHE A 1 175 ? -10.278 1.803 -6.416 1.00 81.56 175 PHE A C 1
ATOM 1456 O O . PHE A 1 175 ? -9.383 0.996 -6.169 1.00 81.56 175 PHE A O 1
ATOM 1463 N N . TRP A 1 176 ? -10.547 2.237 -7.644 1.00 82.06 176 TRP A N 1
ATOM 1464 C CA . TRP A 1 176 ? -9.844 1.776 -8.837 1.00 82.06 176 TRP A CA 1
ATOM 1465 C C . TRP A 1 176 ? -9.011 2.902 -9.437 1.00 82.06 176 TRP A C 1
ATOM 1467 O O . TRP A 1 176 ? -9.518 3.993 -9.695 1.00 82.06 176 TRP A O 1
ATOM 1477 N N . GLY A 1 177 ? -7.728 2.628 -9.651 1.00 81.38 177 GLY A N 1
ATOM 1478 C CA . GLY A 1 177 ? -6.786 3.513 -10.317 1.00 81.38 177 GLY A CA 1
ATOM 1479 C C . GLY A 1 177 ? -6.334 2.904 -11.636 1.00 81.38 177 GLY A C 1
ATOM 1480 O O . GLY A 1 177 ? -5.722 1.838 -11.646 1.00 81.38 177 GLY A O 1
ATOM 1481 N N . TYR A 1 178 ? -6.611 3.590 -12.740 1.00 78.31 178 TYR A N 1
ATOM 1482 C CA . TYR A 1 178 ? -6.249 3.130 -14.077 1.00 78.31 178 TYR A CA 1
ATOM 1483 C C . TYR A 1 178 ? -4.887 3.700 -14.482 1.00 78.31 178 TYR A C 1
ATOM 1485 O O . TYR A 1 178 ? -4.744 4.906 -14.678 1.00 78.31 178 TYR A O 1
ATOM 1493 N N . CYS A 1 179 ? -3.895 2.822 -14.625 1.00 81.38 179 CYS A N 1
ATOM 1494 C CA . CYS A 1 179 ? -2.612 3.117 -15.254 1.00 81.38 179 CYS A CA 1
ATOM 1495 C C . CYS A 1 179 ? -2.649 2.602 -16.708 1.00 81.38 179 CYS A C 1
ATOM 1497 O O . CYS A 1 179 ? -3.370 1.643 -16.994 1.00 81.38 179 CYS A O 1
ATOM 1499 N N . PRO A 1 180 ? -1.882 3.180 -17.652 1.00 82.06 180 PRO A N 1
ATOM 1500 C CA . PRO A 1 180 ? -1.773 2.625 -19.003 1.00 82.06 180 PRO A CA 1
ATOM 1501 C C . PRO A 1 180 ? -1.322 1.155 -19.051 1.00 82.06 180 PRO A C 1
ATOM 1503 O O . PRO A 1 180 ? -1.592 0.474 -20.030 1.00 82.06 180 PRO A O 1
ATOM 1506 N N . ARG A 1 181 ? -0.638 0.668 -18.007 1.00 84.69 181 ARG A N 1
ATOM 1507 C CA . ARG A 1 181 ? 0.046 -0.636 -17.999 1.00 84.69 181 ARG A CA 1
ATOM 1508 C C . ARG A 1 181 ? -0.645 -1.724 -17.182 1.00 84.69 181 ARG A C 1
ATOM 1510 O O . ARG A 1 181 ? -0.468 -2.903 -17.448 1.00 84.69 181 ARG A O 1
ATOM 1517 N N . TYR A 1 182 ? -1.378 -1.339 -16.150 1.00 88.69 182 TYR A N 1
ATOM 1518 C CA . TYR A 1 182 ? -2.028 -2.250 -15.212 1.00 88.69 182 TYR A CA 1
ATOM 1519 C C . TYR A 1 182 ? -3.165 -1.507 -14.524 1.00 88.69 182 TYR A C 1
ATOM 1521 O O . TYR A 1 182 ? -3.285 -0.281 -14.603 1.00 88.69 182 TYR A O 1
ATOM 1529 N N . LEU A 1 183 ? -4.006 -2.256 -13.836 1.00 88.44 183 LEU A N 1
ATOM 1530 C CA . LEU A 1 183 ? -5.070 -1.703 -13.026 1.00 88.44 183 LEU A CA 1
ATOM 1531 C C . LEU A 1 183 ? -4.715 -1.865 -11.549 1.00 88.44 183 LEU A C 1
ATOM 1533 O O . LEU A 1 183 ? -4.279 -2.931 -11.120 1.00 88.44 183 LEU A O 1
ATOM 1537 N N . VAL A 1 184 ? -4.898 -0.801 -10.770 1.00 88.31 184 VAL A N 1
ATOM 1538 C CA . VAL A 1 184 ? -4.700 -0.822 -9.319 1.00 88.31 184 VAL A CA 1
ATOM 1539 C C . VAL A 1 184 ? -6.050 -0.818 -8.634 1.00 88.31 184 VAL A C 1
ATOM 1541 O O . VAL A 1 184 ? -6.897 0.027 -8.926 1.00 88.31 184 VAL A O 1
ATOM 1544 N N . ARG A 1 185 ? -6.218 -1.708 -7.663 1.00 88.06 185 ARG A N 1
ATOM 1545 C CA . ARG A 1 185 ? -7.323 -1.662 -6.712 1.00 88.06 185 ARG A CA 1
ATOM 1546 C C . ARG A 1 185 ? -6.793 -1.307 -5.341 1.00 88.06 185 ARG A C 1
ATOM 1548 O O . ARG A 1 185 ? -5.836 -1.913 -4.872 1.00 88.06 185 ARG A O 1
ATOM 1555 N N . ILE A 1 186 ? -7.452 -0.376 -4.672 1.00 87.12 186 ILE A N 1
ATOM 1556 C CA . ILE A 1 186 ? -7.198 -0.056 -3.273 1.00 87.12 186 ILE A CA 1
ATOM 1557 C C . ILE A 1 186 ? -8.459 -0.402 -2.503 1.00 87.12 186 ILE A C 1
ATOM 1559 O O . ILE A 1 186 ? -9.501 0.221 -2.701 1.00 87.12 186 ILE A O 1
ATOM 1563 N N . SER A 1 187 ? -8.363 -1.410 -1.648 1.00 85.56 187 SER A N 1
ATOM 1564 C CA . SER A 1 187 ? -9.475 -1.899 -0.843 1.00 85.56 187 SER A CA 1
ATOM 1565 C C . SER A 1 187 ? -9.274 -1.526 0.618 1.00 85.56 187 SER A C 1
ATOM 1567 O O . SER A 1 187 ? -8.154 -1.534 1.127 1.00 85.56 187 SER A O 1
ATOM 1569 N N . PHE A 1 188 ? -10.370 -1.219 1.293 1.00 83.19 188 PHE A N 1
ATOM 1570 C CA . PHE A 1 188 ? -10.407 -0.914 2.712 1.00 83.19 188 PHE A CA 1
ATOM 1571 C C . PHE A 1 188 ? -11.305 -1.939 3.399 1.00 83.19 188 PHE A C 1
ATOM 1573 O O . PHE A 1 188 ? -12.502 -2.023 3.113 1.00 83.19 188 PHE A O 1
ATOM 1580 N N . ASN A 1 189 ? -10.722 -2.717 4.301 1.00 81.06 189 ASN A N 1
ATOM 1581 C CA . ASN A 1 189 ? -11.408 -3.767 5.037 1.00 81.06 189 ASN A CA 1
ATOM 1582 C C . ASN A 1 189 ? -11.508 -3.347 6.507 1.00 81.06 189 ASN A C 1
ATOM 1584 O O . ASN A 1 189 ? -10.501 -2.986 7.120 1.00 81.06 189 ASN A O 1
ATOM 1588 N N . LEU A 1 190 ? -12.712 -3.392 7.077 1.00 79.00 190 LEU A N 1
ATOM 1589 C CA . LEU A 1 190 ? -12.908 -3.209 8.510 1.00 79.00 190 LEU A CA 1
ATOM 1590 C C . LEU A 1 190 ? -12.485 -4.492 9.209 1.00 79.00 190 LEU A C 1
ATOM 1592 O O . LEU A 1 190 ? -12.953 -5.578 8.869 1.00 79.00 190 LEU A O 1
ATOM 1596 N N . ILE A 1 191 ? -11.606 -4.357 10.188 1.00 76.38 191 ILE A N 1
ATOM 1597 C CA . ILE A 1 191 ? -11.151 -5.472 11.005 1.00 76.38 191 ILE A CA 1
ATOM 1598 C C . ILE A 1 191 ? -11.557 -5.218 12.454 1.00 76.38 191 ILE A C 1
ATOM 1600 O O . ILE A 1 191 ? -11.298 -4.158 13.026 1.00 76.38 191 ILE A O 1
ATOM 1604 N N . ASN A 1 192 ? -12.187 -6.219 13.061 1.00 71.50 192 ASN A N 1
ATOM 1605 C CA . ASN A 1 192 ? -12.656 -6.168 14.447 1.00 71.50 192 ASN A CA 1
ATOM 1606 C C . ASN A 1 192 ? -11.556 -6.634 15.413 1.00 71.50 192 ASN A C 1
ATOM 1608 O O . ASN A 1 192 ? -11.791 -7.453 16.297 1.00 71.50 192 ASN A O 1
ATOM 1612 N N . GLN A 1 193 ? -10.322 -6.193 15.169 1.00 65.25 193 GLN A N 1
ATOM 1613 C CA . GLN A 1 193 ? -9.138 -6.555 15.943 1.00 65.25 193 GLN A CA 1
ATOM 1614 C C . GLN A 1 193 ? -8.207 -5.349 16.041 1.00 65.25 193 GLN A C 1
ATOM 1616 O O . GLN A 1 193 ? -8.043 -4.595 15.081 1.00 65.25 193 GLN A O 1
ATOM 1621 N N . ARG A 1 194 ? -7.574 -5.190 17.205 1.00 64.00 194 ARG A N 1
ATOM 1622 C CA . ARG A 1 194 ? -6.537 -4.183 17.439 1.00 64.00 194 ARG A CA 1
ATOM 1623 C C . ARG A 1 194 ? -5.266 -4.608 16.711 1.00 64.00 194 ARG A C 1
ATOM 1625 O O . ARG A 1 194 ? -4.638 -5.585 17.110 1.00 64.00 194 ARG A O 1
ATOM 1632 N N . VAL A 1 195 ? -4.861 -3.853 15.692 1.00 63.78 195 VAL A N 1
ATOM 1633 C CA . VAL A 1 195 ? -3.603 -4.108 14.976 1.00 63.78 195 VAL A CA 1
ATOM 1634 C C . VAL A 1 195 ? -2.737 -2.847 15.010 1.00 63.78 195 VAL A C 1
ATOM 1636 O O . VAL A 1 195 ? -3.249 -1.761 14.723 1.00 63.78 195 VAL A O 1
ATOM 1639 N N . PRO A 1 196 ? -1.452 -2.944 15.402 1.00 63.38 196 PRO A N 1
ATOM 1640 C CA . PRO A 1 196 ? -0.534 -1.824 15.272 1.00 63.38 196 PRO A CA 1
ATOM 1641 C C . PRO A 1 196 ? -0.310 -1.475 13.796 1.00 63.38 196 PRO A C 1
ATOM 1643 O O . PRO A 1 196 ? -0.692 -2.201 12.880 1.00 63.38 196 PRO A O 1
ATOM 1646 N N . ALA A 1 197 ? 0.342 -0.343 13.571 1.00 64.38 197 ALA A N 1
ATOM 1647 C CA . ALA A 1 197 ? 0.802 0.060 12.255 1.00 64.38 197 ALA A CA 1
ATOM 1648 C C . ALA A 1 197 ? 1.809 -0.943 11.696 1.00 64.38 197 ALA A C 1
ATOM 1650 O O . ALA A 1 197 ? 2.939 -1.020 12.179 1.00 64.38 197 ALA A O 1
ATOM 1651 N N . LEU A 1 198 ? 1.414 -1.684 10.671 1.00 77.25 198 LEU A N 1
ATOM 1652 C CA . LEU A 1 198 ? 2.274 -2.667 10.030 1.00 77.25 198 LEU A CA 1
ATOM 1653 C C . LEU A 1 198 ? 2.200 -2.493 8.522 1.00 77.25 198 LEU A C 1
ATOM 1655 O O . LEU A 1 198 ? 1.115 -2.257 7.983 1.00 77.25 198 LEU A O 1
ATOM 1659 N N . ILE A 1 199 ? 3.350 -2.607 7.863 1.00 85.56 199 ILE A N 1
ATOM 1660 C CA . ILE A 1 199 ? 3.470 -2.514 6.411 1.00 85.56 199 ILE A CA 1
ATOM 1661 C C . ILE A 1 199 ? 4.014 -3.844 5.920 1.00 85.56 199 ILE A C 1
ATOM 1663 O O . ILE A 1 199 ? 5.199 -4.128 6.073 1.00 85.56 199 ILE A O 1
ATOM 1667 N N . TYR A 1 200 ? 3.153 -4.651 5.314 1.00 87.62 200 TYR A N 1
ATOM 1668 C CA . TYR A 1 200 ? 3.578 -5.913 4.729 1.00 87.62 200 TYR A CA 1
ATOM 1669 C C . TYR A 1 200 ? 3.315 -5.941 3.240 1.00 87.62 200 TYR A C 1
ATOM 1671 O O . TYR A 1 200 ? 2.294 -5.466 2.749 1.00 87.62 200 TYR A O 1
ATOM 1679 N N . TRP A 1 201 ? 4.235 -6.553 2.524 1.00 87.75 201 TRP A N 1
ATOM 1680 C CA . TRP A 1 201 ? 4.083 -6.902 1.124 1.00 87.75 201 TRP A CA 1
ATOM 1681 C C . TRP A 1 201 ? 3.922 -8.425 0.996 1.00 87.75 201 TRP A C 1
ATOM 1683 O O . TRP A 1 201 ? 4.255 -9.160 1.930 1.00 87.75 201 TRP A O 1
ATOM 1693 N N . PRO A 1 202 ? 3.378 -8.931 -0.120 1.00 86.12 202 PRO A N 1
ATOM 1694 C CA . PRO A 1 202 ? 3.254 -10.370 -0.355 1.00 86.12 202 PRO A CA 1
ATOM 1695 C C . PRO A 1 202 ? 4.616 -11.057 -0.275 1.00 86.12 202 PRO A C 1
ATOM 1697 O O . PRO A 1 202 ? 5.622 -10.488 -0.708 1.00 86.12 202 PRO A O 1
ATOM 1700 N N . GLU A 1 203 ? 4.663 -12.291 0.208 1.00 86.75 203 GLU A N 1
ATOM 1701 C CA . GLU A 1 203 ? 5.810 -13.173 -0.028 1.00 86.75 203 GLU A CA 1
ATOM 1702 C C . GLU A 1 203 ? 6.063 -13.375 -1.533 1.00 86.75 203 GLU A C 1
ATOM 1704 O O . GLU A 1 203 ? 5.136 -13.319 -2.338 1.00 86.75 203 GLU A O 1
ATOM 1709 N N . ASP A 1 204 ? 7.311 -13.664 -1.927 1.00 84.12 204 ASP A N 1
ATOM 1710 C CA . ASP A 1 204 ? 7.670 -13.923 -3.338 1.00 84.12 204 ASP A CA 1
ATOM 1711 C C . ASP A 1 204 ? 6.839 -15.058 -3.958 1.00 84.12 204 ASP A C 1
ATOM 1713 O O . ASP A 1 204 ? 6.549 -15.056 -5.151 1.00 84.12 204 ASP A O 1
ATOM 1717 N N . SER A 1 205 ? 6.405 -16.015 -3.134 1.00 82.06 205 SER A N 1
ATOM 1718 C CA . SER A 1 205 ? 5.555 -17.125 -3.563 1.00 82.06 205 SER A CA 1
ATOM 1719 C C . SER A 1 205 ? 4.152 -16.693 -4.017 1.00 82.06 205 SER A C 1
ATOM 1721 O O . SER A 1 205 ? 3.523 -17.441 -4.767 1.00 82.06 205 SER A O 1
ATOM 1723 N N . GLU A 1 206 ? 3.687 -15.508 -3.602 1.00 78.56 206 GLU A N 1
ATOM 1724 C CA . GLU A 1 206 ? 2.404 -14.906 -3.995 1.00 78.56 206 GLU A CA 1
ATOM 1725 C C . GLU A 1 206 ? 2.545 -13.896 -5.145 1.00 78.56 206 GLU A C 1
ATOM 1727 O O . GLU A 1 206 ? 1.544 -13.385 -5.635 1.00 78.56 206 GLU A O 1
ATOM 1732 N N . LEU A 1 207 ? 3.778 -13.613 -5.580 1.00 77.94 207 LEU A N 1
ATOM 1733 C CA . LEU A 1 207 ? 4.097 -12.717 -6.698 1.00 77.94 207 LEU A CA 1
ATOM 1734 C C . LEU A 1 207 ? 4.275 -13.464 -8.028 1.00 77.94 207 LEU A C 1
ATOM 1736 O O . LEU A 1 207 ? 4.806 -12.897 -8.978 1.00 77.94 207 LEU A O 1
ATOM 1740 N N . LYS A 1 208 ? 3.902 -14.748 -8.087 1.00 63.38 208 LYS A N 1
ATOM 1741 C CA . LYS A 1 208 ? 4.097 -15.581 -9.278 1.00 63.38 208 LYS A CA 1
ATOM 1742 C C . LYS A 1 208 ? 3.318 -14.989 -10.454 1.00 63.38 208 LYS A C 1
ATOM 1744 O O . LYS A 1 208 ? 2.090 -14.986 -10.417 1.00 63.38 208 LYS A O 1
ATOM 1749 N N . LEU A 1 209 ? 4.065 -14.497 -11.444 1.00 58.69 209 LEU A N 1
ATOM 1750 C CA . LEU A 1 209 ? 3.566 -14.155 -12.774 1.00 58.69 209 LEU A CA 1
ATOM 1751 C C . LEU A 1 209 ? 3.020 -15.410 -13.456 1.00 58.69 209 LEU A C 1
ATOM 1753 O O . LEU A 1 209 ? 3.739 -16.440 -13.426 1.00 58.69 209 LEU A O 1
#

Radius of gyration: 16.42 Å; chains: 1; bounding box: 42×36×45 Å

Secondary structure (DSSP, 8-state):
------EEEEEEETTEEEEEEEETTEEEEEEEEEE-TTS-EEEEE--B-SSPEEEEEEEEEETTEEEEEEEEEEEE-SS-EEEEEETTTTEEEEEETTT--EEEEEE----S--S-EEEEEEEPPPGGGPPPTTS--BTTSPPPTT---EEEEEEEEEETT----PPPTT-SEEEEEE-SSEEEEEEEEEESS----EEEEE-GGG---